Protein AF-A0A7U2F0M6-F1 (afdb_monomer_lite)

Secondary structure (DSSP, 8-state):
-EEE-S---HHHHGGG-SSPPPGGGS-S---HHHHHHHHHHHHTSTTT-S---TT---EEEE-S---HHHHHHHHHHHHHTT----STT-EEEETTSHHHHHHHTSTTTHHHHHHHHHTHHHH-S-EEEEEEEEE-SSTT--EEEEEEEE--TT--S----PPPPTTEEEEEEEEE-SS-EEEEEEEEE--

Foldseek 3Di:
DAEDDPDDFQVRVQVVDVVRDDPVPGDPPGAPLVVSLVVLCVCCDPPNHPHNQSQPDFKYKYPQDPDPQLVVLVVVLQVVVVHDAAAPPGDKDFDVDPSNVSNCPTPRNVSVVCNCVVCCLRNPNKDFGMKTWHFHPDPVRGIMIMTGIDDPPPDDRDDDDDDDDDQWDWDWDWDDPPPDIDIDIDIDGDD

Structure (mmCIF, N/CA/C/O backbone):
data_AF-A0A7U2F0M6-F1
#
_entry.id   AF-A0A7U2F0M6-F1
#
loop_
_atom_site.group_PDB
_atom_site.id
_atom_site.type_symbol
_atom_site.label_atom_id
_atom_site.label_alt_id
_atom_site.label_comp_id
_atom_site.label_asym_id
_atom_site.label_entity_id
_atom_site.label_seq_id
_atom_site.pdbx_PDB_ins_code
_atom_site.Cartn_x
_atom_site.Cartn_y
_atom_site.Cartn_z
_atom_site.occupancy
_atom_site.B_iso_or_equiv
_atom_site.auth_seq_id
_atom_site.auth_comp_id
_atom_site.auth_asym_id
_atom_site.auth_atom_id
_atom_site.pdbx_PDB_model_num
ATOM 1 N N . ILE A 1 1 ? -4.955 10.039 4.587 1.00 90.50 1 ILE A N 1
ATOM 2 C CA . ILE A 1 1 ? -4.055 9.161 3.797 1.00 90.50 1 ILE A CA 1
ATOM 3 C C . ILE A 1 1 ? -3.340 8.235 4.772 1.00 90.50 1 ILE A C 1
ATOM 5 O O . ILE A 1 1 ? -3.092 8.675 5.888 1.00 90.50 1 ILE A O 1
ATOM 9 N N . ILE A 1 2 ? -3.035 6.992 4.389 1.00 94.38 2 ILE A N 1
ATOM 10 C CA . ILE A 1 2 ? -2.113 6.126 5.147 1.00 94.38 2 ILE A CA 1
ATOM 11 C C . ILE A 1 2 ? -0.887 5.868 4.276 1.00 94.38 2 ILE A C 1
ATOM 13 O O . ILE A 1 2 ? -1.024 5.412 3.142 1.00 94.38 2 ILE A O 1
ATOM 17 N N . ILE A 1 3 ? 0.297 6.166 4.803 1.00 94.31 3 ILE A N 1
ATOM 18 C CA . ILE A 1 3 ? 1.571 5.987 4.104 1.00 94.31 3 ILE A CA 1
ATOM 19 C C . ILE A 1 3 ? 2.332 4.861 4.796 1.00 94.31 3 ILE A C 1
ATOM 21 O O . ILE A 1 3 ? 2.480 4.856 6.015 1.00 94.31 3 ILE A O 1
ATOM 25 N N . SER A 1 4 ? 2.795 3.898 4.008 1.00 90.69 4 SER A N 1
ATOM 26 C CA . SER A 1 4 ? 3.617 2.783 4.462 1.00 90.69 4 SER A CA 1
ATOM 27 C C . SER A 1 4 ? 5.055 2.948 3.985 1.00 90.69 4 SER A C 1
ATOM 29 O O . SER A 1 4 ? 5.315 3.089 2.789 1.00 90.69 4 SER A O 1
ATOM 31 N N . LEU A 1 5 ? 5.972 2.909 4.948 1.00 88.00 5 LEU A N 1
ATOM 32 C CA . LEU A 1 5 ? 7.417 3.016 4.771 1.00 88.00 5 LEU A CA 1
ATOM 33 C C . LEU A 1 5 ? 8.057 1.777 5.399 1.00 88.00 5 LEU A C 1
ATOM 35 O O . LEU A 1 5 ? 7.604 1.355 6.462 1.00 88.00 5 LEU A O 1
ATOM 39 N N . ASN A 1 6 ? 9.080 1.205 4.756 1.00 80.19 6 ASN A N 1
ATOM 40 C CA . ASN A 1 6 ? 9.925 0.131 5.305 1.00 80.19 6 ASN A CA 1
ATOM 41 C C . ASN A 1 6 ? 9.144 -0.976 6.040 1.00 80.19 6 ASN A C 1
ATOM 43 O O . ASN A 1 6 ? 9.428 -1.307 7.189 1.00 80.19 6 ASN A O 1
ATOM 47 N N . ARG A 1 7 ? 8.108 -1.524 5.394 1.00 84.75 7 ARG A N 1
ATOM 48 C CA . ARG A 1 7 ? 7.277 -2.562 6.012 1.00 84.75 7 ARG A CA 1
ATOM 49 C C . ARG A 1 7 ? 8.006 -3.891 6.044 1.00 84.75 7 ARG A C 1
ATOM 51 O O . ARG A 1 7 ? 8.136 -4.556 5.019 1.00 84.75 7 ARG A O 1
ATOM 58 N N . GLU A 1 8 ? 8.352 -4.312 7.245 1.00 86.38 8 GLU A N 1
ATOM 59 C CA . GLU A 1 8 ? 8.927 -5.619 7.500 1.00 86.38 8 GLU A CA 1
ATOM 60 C C . GLU A 1 8 ? 8.098 -6.363 8.548 1.00 86.38 8 GLU A C 1
ATOM 62 O O . GLU A 1 8 ? 7.868 -5.879 9.656 1.00 86.38 8 GLU A O 1
ATOM 67 N N . SER A 1 9 ? 7.590 -7.542 8.182 1.00 87.50 9 SER A N 1
ATOM 68 C CA . SER A 1 9 ? 6.810 -8.354 9.119 1.00 87.50 9 SER A CA 1
ATOM 69 C C . SER A 1 9 ? 7.725 -9.063 10.125 1.00 87.50 9 SER A C 1
ATOM 71 O O . SER A 1 9 ? 8.829 -9.458 9.742 1.00 87.50 9 SER A O 1
ATOM 73 N N . PRO A 1 10 ? 7.244 -9.384 11.340 1.00 89.62 10 PRO A N 1
ATOM 74 C CA . PRO A 1 10 ? 7.997 -10.193 12.304 1.00 89.62 10 PRO A CA 1
ATOM 75 C C . PRO A 1 10 ? 8.518 -11.522 11.734 1.00 89.62 10 PRO A C 1
ATOM 77 O O . PRO A 1 10 ? 9.622 -11.942 12.064 1.00 89.62 10 PRO A O 1
ATOM 80 N N . LYS A 1 11 ? 7.762 -12.154 10.822 1.00 88.00 11 LYS A N 1
ATOM 81 C CA . LYS A 1 11 ? 8.161 -13.398 10.136 1.00 88.00 11 LYS A CA 1
ATOM 82 C C . LYS A 1 11 ? 9.358 -13.232 9.195 1.00 88.00 11 LYS A C 1
ATOM 84 O O . LYS A 1 11 ? 10.002 -14.216 8.850 1.00 88.00 11 LYS A O 1
ATOM 89 N N . TRP A 1 12 ? 9.620 -12.013 8.733 1.00 87.50 12 TRP A N 1
ATOM 90 C CA . TRP A 1 12 ? 10.773 -11.695 7.891 1.00 87.50 12 TRP A CA 1
ATOM 91 C C . TRP A 1 12 ? 11.948 -11.230 8.751 1.00 87.50 12 TRP A C 1
ATOM 93 O O . TRP A 1 12 ? 13.015 -11.830 8.660 1.00 87.50 12 TRP A O 1
ATOM 103 N N . ALA A 1 13 ? 11.702 -10.304 9.683 1.00 88.38 13 ALA A N 1
ATOM 104 C CA . ALA A 1 13 ? 12.715 -9.764 10.593 1.00 88.38 13 ALA A CA 1
ATOM 105 C C . ALA A 1 13 ? 13.393 -10.826 11.480 1.00 88.38 13 ALA A C 1
ATOM 107 O O . ALA A 1 13 ? 14.493 -10.615 11.985 1.00 88.38 13 ALA A O 1
ATOM 108 N N . VAL A 1 14 ? 12.747 -11.976 11.708 1.00 88.88 14 VAL A N 1
ATOM 109 C CA . VAL A 1 14 ? 13.333 -13.078 12.486 1.00 88.88 14 VAL A CA 1
ATOM 110 C C . VAL A 1 14 ? 14.598 -13.663 11.859 1.00 88.88 14 VAL A C 1
ATOM 112 O O . VAL A 1 14 ? 15.454 -14.165 12.583 1.00 88.88 14 VAL A O 1
ATOM 115 N N . LYS A 1 15 ? 14.735 -13.577 10.531 1.00 85.56 15 LYS A N 1
ATOM 116 C CA . LYS A 1 15 ? 15.889 -14.112 9.794 1.00 85.56 15 LYS A CA 1
ATOM 117 C C . LYS A 1 15 ? 17.183 -13.364 10.117 1.00 85.56 15 LYS A C 1
ATOM 119 O O . LYS A 1 15 ? 18.252 -13.955 10.026 1.00 85.56 15 LYS A O 1
ATOM 124 N N . ASP A 1 16 ? 17.061 -12.119 10.572 1.00 86.75 16 ASP A N 1
ATOM 125 C CA . ASP A 1 16 ? 18.185 -11.253 10.930 1.00 86.75 16 ASP A CA 1
ATOM 126 C C . ASP A 1 16 ? 18.519 -11.306 12.434 1.00 86.75 16 ASP A C 1
ATOM 128 O O . ASP A 1 16 ? 19.388 -10.578 12.919 1.00 86.75 16 ASP A O 1
ATOM 132 N N . ARG A 1 17 ? 17.827 -12.150 13.215 1.00 87.12 17 ARG A N 1
ATOM 133 C CA . ARG A 1 17 ? 18.064 -12.305 14.658 1.00 87.12 17 ARG A CA 1
ATOM 134 C C . ARG A 1 17 ? 19.063 -13.422 14.947 1.00 87.12 17 ARG A C 1
ATOM 136 O O . ARG A 1 17 ? 18.987 -14.510 14.385 1.00 87.12 17 ARG A O 1
ATOM 143 N N . SER A 1 18 ? 19.955 -13.161 15.902 1.00 88.88 18 SER A N 1
ATOM 144 C CA . SER A 1 18 ? 20.863 -14.150 16.483 1.00 88.88 18 SER A CA 1
ATOM 145 C C . SER A 1 18 ? 20.727 -14.125 18.015 1.00 88.88 18 SER A C 1
ATOM 147 O O . SER A 1 18 ? 21.046 -13.095 18.617 1.00 88.88 18 SER A O 1
ATOM 149 N N . PRO A 1 19 ? 20.221 -15.199 18.659 1.00 88.38 19 PRO A N 1
ATOM 150 C CA . PRO A 1 19 ? 19.759 -16.453 18.052 1.00 88.38 19 PRO A CA 1
ATOM 151 C C . PRO A 1 19 ? 18.434 -16.292 17.267 1.00 88.38 19 PRO A C 1
ATOM 153 O O . PRO A 1 19 ? 17.693 -15.336 17.517 1.00 88.38 19 PRO A O 1
ATOM 156 N N . PRO A 1 20 ? 18.105 -17.222 16.346 1.00 84.38 20 PRO A N 1
ATOM 157 C CA . PRO A 1 20 ? 16.812 -17.236 15.661 1.00 84.38 20 PRO A CA 1
ATOM 158 C C . PRO A 1 20 ? 15.645 -17.320 16.652 1.00 84.38 20 PRO A C 1
ATOM 160 O O . PRO A 1 20 ? 15.692 -18.087 17.616 1.00 84.38 20 PRO A O 1
ATOM 163 N N . VAL A 1 21 ? 14.578 -16.557 16.406 1.00 87.94 21 VAL A N 1
ATOM 164 C CA . VAL A 1 21 ? 13.364 -16.592 17.238 1.00 87.94 21 VAL A CA 1
ATOM 165 C C . VAL A 1 21 ? 12.419 -17.670 16.690 1.00 87.94 21 VAL A C 1
ATOM 167 O O . VAL A 1 21 ? 12.096 -17.631 15.506 1.00 87.94 21 VAL A O 1
ATOM 170 N N . PRO A 1 22 ? 11.950 -18.638 17.495 1.00 88.94 22 PRO A N 1
ATOM 171 C CA . PRO A 1 22 ? 10.991 -19.623 17.003 1.00 88.94 22 PRO A CA 1
ATOM 172 C C . PRO A 1 22 ? 9.639 -18.980 16.662 1.00 88.94 22 PRO A C 1
ATOM 174 O O . PRO A 1 22 ? 9.199 -18.052 17.344 1.00 88.94 22 PRO A O 1
ATOM 177 N N . ASP A 1 23 ? 8.933 -19.529 15.670 1.00 86.44 23 ASP A N 1
ATOM 178 C CA . ASP A 1 23 ? 7.630 -19.024 15.207 1.00 86.44 23 ASP A CA 1
ATOM 179 C C . ASP A 1 23 ? 6.594 -18.870 16.334 1.00 86.44 23 ASP A C 1
ATOM 181 O O . ASP A 1 23 ? 5.784 -17.943 16.315 1.00 86.44 23 ASP A O 1
ATOM 185 N N . SER A 1 24 ? 6.643 -19.737 17.352 1.00 90.88 24 SER A N 1
ATOM 186 C CA . SER A 1 24 ? 5.758 -19.694 18.525 1.00 90.88 24 SER A CA 1
ATOM 187 C C . SER A 1 24 ? 5.918 -18.437 19.382 1.00 90.88 24 SER A C 1
ATOM 189 O O . SER A 1 24 ? 5.015 -18.106 20.148 1.00 90.88 24 SER A O 1
ATOM 191 N N . TYR A 1 25 ? 7.056 -17.751 19.275 1.00 90.56 25 TYR A N 1
ATOM 192 C CA . TYR A 1 25 ? 7.349 -16.512 19.995 1.00 90.56 25 TYR A CA 1
ATOM 193 C C . TYR A 1 25 ? 7.060 -15.260 19.164 1.00 90.56 25 TYR A C 1
ATOM 195 O O . TYR A 1 25 ? 7.168 -14.147 19.683 1.00 90.56 25 TYR A O 1
ATOM 203 N N . LEU A 1 26 ? 6.685 -15.405 17.888 1.00 91.06 26 LEU A N 1
ATOM 204 C CA . LEU A 1 26 ? 6.288 -14.257 17.085 1.00 91.06 26 LEU A CA 1
ATOM 205 C C . LEU A 1 26 ? 4.968 -13.677 17.610 1.00 91.06 26 LEU A C 1
ATOM 207 O O . LEU A 1 26 ? 4.067 -14.421 18.015 1.00 91.06 26 LEU A O 1
ATOM 211 N N . PRO A 1 27 ? 4.808 -12.343 17.587 1.00 91.75 27 PRO A N 1
ATOM 212 C CA . PRO A 1 27 ? 3.567 -11.726 18.016 1.00 91.75 27 PRO A CA 1
ATOM 213 C C . PRO A 1 27 ? 2.403 -12.218 17.149 1.00 91.75 27 PRO A C 1
ATOM 215 O O . PRO A 1 27 ? 2.511 -12.346 15.925 1.00 91.75 27 PRO A O 1
ATOM 218 N N . LYS A 1 28 ? 1.254 -12.455 17.793 1.00 91.19 28 LYS A N 1
ATOM 219 C CA . LYS A 1 28 ? 0.005 -12.789 17.090 1.00 91.19 28 LYS A CA 1
ATOM 220 C C . LYS A 1 28 ? -0.421 -11.660 16.146 1.00 91.19 28 LYS A C 1
ATOM 222 O O . LYS A 1 28 ? -0.892 -11.933 15.049 1.00 91.19 28 LYS A O 1
ATOM 227 N N . LEU A 1 29 ? -0.201 -10.407 16.557 1.00 91.06 29 LEU A N 1
ATOM 228 C CA . LEU A 1 29 ? -0.342 -9.229 15.705 1.00 91.06 29 LEU A CA 1
ATOM 229 C C . LEU A 1 29 ? 0.847 -9.162 14.738 1.00 91.06 29 LEU A C 1
ATOM 231 O O . LEU A 1 29 ? 1.911 -8.650 15.080 1.00 91.06 29 LEU A O 1
ATOM 235 N N . ASN A 1 30 ? 0.676 -9.728 13.546 1.00 90.69 30 ASN A N 1
ATOM 236 C CA . ASN A 1 30 ? 1.738 -9.811 12.539 1.00 90.69 30 ASN A CA 1
ATOM 237 C C . ASN A 1 30 ? 1.294 -9.426 11.121 1.00 90.69 30 ASN A C 1
ATOM 239 O O . ASN A 1 30 ? 2.124 -9.429 10.211 1.00 90.69 30 ASN A O 1
ATOM 243 N N . GLN A 1 31 ? 0.016 -9.086 10.930 1.00 91.25 31 GLN A N 1
ATOM 244 C CA . GLN A 1 31 ? -0.510 -8.616 9.654 1.00 91.25 31 GLN A CA 1
ATOM 245 C C . GLN A 1 31 ? -0.477 -7.092 9.587 1.00 91.25 31 GLN A C 1
ATOM 247 O O . GLN A 1 31 ? -0.838 -6.398 10.537 1.00 91.25 31 GLN A O 1
ATOM 252 N N . PHE A 1 32 ? -0.071 -6.562 8.433 1.00 93.31 32 PHE A N 1
ATOM 253 C CA . PHE A 1 32 ? -0.040 -5.118 8.213 1.00 93.31 32 PHE A CA 1
ATOM 254 C C . PHE A 1 32 ? -1.433 -4.484 8.312 1.00 93.31 32 PHE A C 1
ATOM 256 O O . PHE A 1 32 ? -1.542 -3.389 8.855 1.00 93.31 32 PHE A O 1
ATOM 263 N N . SER A 1 33 ? -2.479 -5.152 7.809 1.00 95.19 33 SER A N 1
ATOM 264 C CA . SER A 1 33 ? -3.856 -4.638 7.849 1.00 95.19 33 SER A CA 1
ATOM 265 C C . SER A 1 33 ? -4.301 -4.332 9.278 1.00 95.19 33 SER A C 1
ATOM 267 O O . SER A 1 33 ? -4.796 -3.238 9.535 1.00 95.19 33 SER A O 1
ATOM 269 N N . ASP A 1 34 ? -4.030 -5.252 10.206 1.00 94.62 34 ASP A N 1
ATOM 270 C CA . ASP A 1 34 ? -4.387 -5.117 11.618 1.00 94.62 34 ASP A CA 1
ATOM 271 C C . ASP A 1 34 ? -3.625 -3.963 12.279 1.00 94.62 34 ASP A C 1
ATOM 273 O O . ASP A 1 34 ? -4.217 -3.131 12.965 1.00 94.62 34 ASP A O 1
ATOM 277 N N . VAL A 1 35 ? -2.308 -3.877 12.049 1.00 94.19 35 VAL A N 1
ATOM 278 C CA . VAL A 1 35 ? -1.476 -2.790 12.594 1.00 94.19 35 VAL A CA 1
ATOM 279 C C . VAL A 1 35 ? -1.947 -1.441 12.053 1.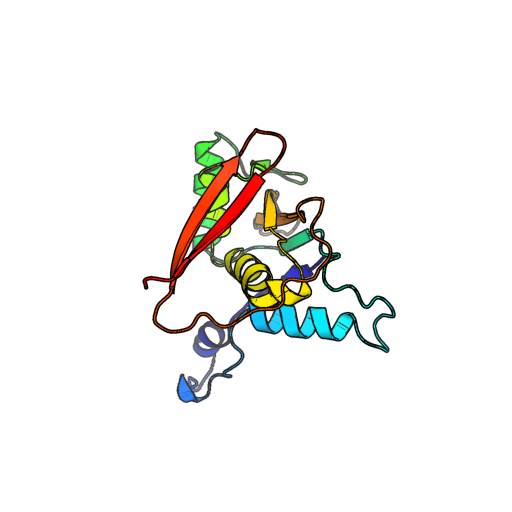00 94.19 35 VAL A C 1
ATOM 281 O O . VAL A 1 35 ? -2.181 -0.514 12.827 1.00 94.19 35 VAL A O 1
ATOM 284 N N . ALA A 1 36 ? -2.150 -1.340 10.736 1.00 95.38 36 ALA A N 1
ATOM 285 C CA . ALA A 1 36 ? -2.637 -0.128 10.091 1.00 95.38 36 ALA A CA 1
ATOM 286 C C . ALA A 1 36 ? -4.022 0.279 10.614 1.00 95.38 36 ALA A C 1
ATOM 288 O O . ALA A 1 36 ? -4.263 1.467 10.826 1.00 95.38 36 ALA A O 1
ATOM 289 N N . TRP A 1 37 ? -4.915 -0.685 10.863 1.00 96.12 37 TRP A N 1
ATOM 290 C CA . TRP A 1 37 ? -6.230 -0.431 11.447 1.00 96.12 37 TRP A CA 1
ATOM 291 C C . TRP A 1 37 ? -6.149 0.101 12.869 1.00 96.12 37 TRP A C 1
ATOM 293 O O . TRP A 1 37 ? -6.759 1.127 13.165 1.00 96.12 37 TRP A O 1
ATOM 303 N N . ILE A 1 38 ? -5.377 -0.555 13.738 1.00 95.06 38 ILE A N 1
ATOM 304 C CA . ILE A 1 38 ? -5.206 -0.118 15.126 1.00 95.06 38 ILE A CA 1
ATOM 305 C C . ILE A 1 38 ? -4.688 1.321 15.151 1.00 95.06 38 ILE A C 1
ATOM 307 O O . ILE A 1 38 ? -5.241 2.153 15.870 1.00 95.06 38 ILE A O 1
ATOM 311 N N . THR A 1 39 ? -3.684 1.638 14.328 1.00 93.75 39 THR A N 1
ATOM 312 C CA . THR A 1 39 ? -3.159 3.002 14.210 1.00 93.75 39 THR A CA 1
ATOM 313 C C . THR A 1 39 ? -4.220 3.970 13.690 1.00 93.75 39 THR A C 1
ATOM 315 O O . THR A 1 39 ? -4.458 4.999 14.318 1.00 93.75 39 THR A O 1
ATOM 318 N N . TRP A 1 40 ? -4.901 3.640 12.590 1.00 94.62 40 TRP A N 1
ATOM 319 C CA . TRP A 1 40 ? -5.934 4.493 11.998 1.00 94.62 40 TRP A CA 1
ATOM 320 C C . TRP A 1 40 ? -7.060 4.809 12.989 1.00 94.62 40 TRP A C 1
ATOM 322 O O . TRP A 1 40 ? -7.389 5.976 13.208 1.00 94.62 40 TRP A O 1
ATOM 332 N N . ALA A 1 41 ? -7.609 3.783 13.639 1.00 93.94 41 ALA A N 1
ATOM 333 C CA . ALA A 1 41 ? -8.689 3.918 14.605 1.00 93.94 41 ALA A CA 1
ATOM 334 C C . ALA A 1 41 ? -8.251 4.656 15.879 1.00 93.94 41 ALA A C 1
ATOM 336 O O . ALA A 1 41 ? -9.043 5.402 16.452 1.00 93.94 41 ALA A O 1
ATOM 337 N N . ALA A 1 42 ? -7.006 4.474 16.333 1.00 92.94 42 ALA A N 1
ATOM 338 C CA . ALA A 1 42 ? -6.466 5.201 17.482 1.00 92.94 42 ALA A CA 1
ATOM 339 C C . ALA A 1 42 ? -6.262 6.693 17.180 1.00 92.94 42 ALA A C 1
ATOM 341 O O . ALA A 1 42 ? -6.574 7.532 18.022 1.00 92.94 42 ALA A O 1
ATOM 342 N N . MET A 1 43 ? -5.803 7.034 15.972 1.00 91.94 43 MET A N 1
ATOM 343 C CA . MET A 1 43 ? -5.605 8.427 15.552 1.00 91.94 43 MET A CA 1
ATOM 344 C C . MET A 1 43 ? -6.917 9.209 15.391 1.00 91.94 43 MET A C 1
ATOM 346 O O . MET A 1 43 ? -6.898 10.432 15.440 1.00 91.94 43 MET A O 1
ATOM 350 N N . HIS A 1 44 ? -8.056 8.526 15.242 1.00 92.12 44 HIS A N 1
ATOM 351 C CA . HIS A 1 44 ? -9.396 9.134 15.192 1.00 92.12 44 HIS A CA 1
ATOM 352 C C . HIS A 1 44 ? -10.056 9.269 16.574 1.00 92.12 44 HIS A C 1
ATOM 354 O O . HIS A 1 44 ? -11.256 9.510 16.681 1.00 92.12 44 HIS A O 1
ATOM 360 N N . LYS A 1 45 ? -9.289 9.086 17.653 1.00 89.69 45 LYS A N 1
ATOM 361 C CA . LYS A 1 45 ? -9.758 9.274 19.029 1.00 89.69 45 LYS A CA 1
ATOM 362 C C . LYS A 1 45 ? -9.039 10.454 19.687 1.00 89.69 45 LYS A C 1
ATOM 364 O O . LYS A 1 45 ? -7.897 10.752 19.325 1.00 89.69 45 LYS A O 1
ATOM 369 N N . PRO A 1 46 ? -9.649 11.095 20.699 1.00 88.38 46 PRO A N 1
ATOM 370 C CA . PRO A 1 46 ? -8.952 12.068 21.528 1.00 88.38 46 PRO A CA 1
ATOM 371 C C . PRO A 1 46 ? -7.699 11.460 22.189 1.00 88.38 46 PRO A C 1
ATOM 373 O O . PRO A 1 46 ? -7.712 10.277 22.540 1.00 88.38 46 PRO A O 1
ATOM 376 N N . PRO A 1 47 ? -6.624 12.243 22.389 1.00 90.81 47 PRO A N 1
ATOM 377 C CA . PRO A 1 47 ? -6.481 13.664 22.051 1.00 90.81 47 PRO A CA 1
ATOM 378 C C . PRO A 1 47 ? -6.086 13.931 20.584 1.00 90.81 47 PRO A C 1
ATOM 380 O O . PRO A 1 47 ? -5.946 15.087 20.199 1.00 90.81 47 PRO A O 1
ATOM 383 N N . TRP A 1 48 ? -5.892 12.891 19.769 1.00 89.38 48 TRP A N 1
ATOM 384 C CA . TRP A 1 48 ? -5.291 12.990 18.434 1.00 89.38 48 TRP A CA 1
ATOM 385 C C . TRP A 1 48 ? -6.219 13.589 17.376 1.00 89.38 48 TRP A C 1
ATOM 387 O O . TRP A 1 48 ? -5.753 14.257 16.456 1.00 89.38 48 TRP A O 1
ATOM 397 N N . SER A 1 49 ? -7.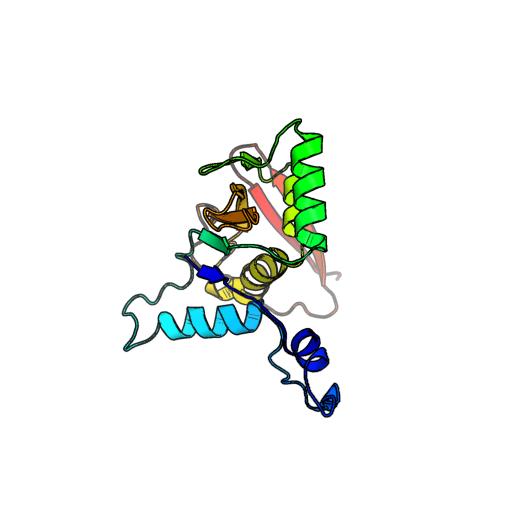527 13.364 17.505 1.00 89.88 49 SER A N 1
ATOM 398 C CA . SER A 1 49 ? -8.531 13.895 16.585 1.00 89.88 49 SER A CA 1
ATOM 399 C C . SER A 1 49 ? -9.890 14.061 17.263 1.00 89.88 49 SER A C 1
ATOM 401 O O . SER A 1 49 ? -10.230 13.327 18.192 1.00 89.88 49 SER A O 1
ATOM 403 N N . GLN A 1 50 ? -10.669 15.025 16.768 1.00 88.31 50 GLN A N 1
ATOM 404 C CA . GLN A 1 50 ? -12.097 15.198 17.070 1.00 88.31 50 GLN A CA 1
ATOM 405 C C . GLN A 1 50 ? -12.996 14.583 15.977 1.00 88.31 50 GLN A C 1
ATOM 407 O O . GLN A 1 50 ? -14.210 14.492 16.147 1.00 88.31 50 GLN A O 1
ATOM 412 N N . GLU A 1 51 ? -12.420 14.173 14.841 1.00 85.12 51 GLU A N 1
ATOM 413 C CA . GLU A 1 51 ? -13.139 13.484 13.766 1.00 85.12 51 GLU A CA 1
ATOM 414 C C . GLU A 1 51 ? -13.391 12.030 14.167 1.00 85.12 51 GLU A C 1
ATOM 416 O O . GLU A 1 51 ? -12.456 11.272 14.416 1.00 85.12 51 GLU A O 1
ATOM 421 N N . THR A 1 52 ? -14.663 11.642 14.179 1.00 83.75 52 THR A N 1
ATOM 422 C CA . THR A 1 52 ? -15.107 10.292 14.553 1.00 83.75 52 THR A CA 1
ATOM 423 C C . THR A 1 52 ? -15.354 9.399 13.340 1.00 83.75 52 THR A C 1
ATOM 425 O O . THR A 1 52 ? -15.452 8.178 13.476 1.00 83.75 52 THR A O 1
ATOM 428 N N . ARG A 1 53 ? -15.441 9.974 12.133 1.00 87.62 53 ARG A N 1
ATOM 429 C CA . ARG A 1 53 ? -15.636 9.216 10.896 1.00 87.62 53 ARG A CA 1
ATOM 430 C C . ARG A 1 53 ? -14.338 8.560 10.458 1.00 87.62 53 ARG A C 1
ATOM 432 O O . ARG A 1 53 ? -13.404 9.220 10.017 1.00 87.62 53 ARG A O 1
ATOM 439 N N . LEU A 1 54 ? -14.340 7.234 10.483 1.00 92.06 54 LEU A N 1
ATOM 440 C CA . LEU A 1 54 ? -13.211 6.413 10.044 1.00 92.06 54 LEU A CA 1
ATOM 441 C C . LEU A 1 54 ? -13.158 6.230 8.519 1.00 92.06 54 LEU A C 1
ATOM 443 O O . LEU A 1 54 ? -12.132 5.809 7.991 1.00 92.06 54 LEU A O 1
ATOM 447 N N . ASN A 1 55 ? -14.240 6.545 7.802 1.00 91.88 55 ASN A N 1
ATOM 448 C CA . ASN A 1 55 ? -14.416 6.271 6.372 1.00 91.88 55 ASN A CA 1
ATOM 449 C C . ASN A 1 55 ? -13.975 7.414 5.435 1.00 91.88 55 ASN A C 1
ATOM 451 O O . ASN A 1 55 ? -14.343 7.452 4.262 1.00 91.88 55 ASN A O 1
ATOM 455 N N . ASN A 1 56 ? -13.178 8.367 5.919 1.00 90.31 56 ASN A N 1
ATOM 456 C CA . ASN A 1 56 ? -12.691 9.505 5.129 1.00 90.31 56 ASN A CA 1
ATOM 457 C C . ASN A 1 56 ? -11.351 9.222 4.408 1.00 90.31 56 ASN A C 1
ATOM 459 O O . ASN A 1 56 ? -10.677 10.146 3.947 1.00 90.31 56 ASN A O 1
ATOM 463 N N . ILE A 1 57 ? -10.968 7.951 4.266 1.00 94.31 57 ILE A N 1
ATOM 464 C CA . ILE A 1 57 ? -9.727 7.532 3.607 1.00 94.31 57 ILE A CA 1
ATOM 465 C C . ILE A 1 57 ? -9.800 7.814 2.103 1.00 94.31 57 ILE A C 1
ATOM 467 O O . ILE A 1 57 ? -10.661 7.297 1.398 1.00 94.31 57 ILE A O 1
ATOM 471 N N . LYS A 1 58 ? -8.867 8.625 1.597 1.00 95.56 58 LYS A N 1
ATOM 472 C CA . LYS A 1 58 ? -8.762 8.945 0.160 1.00 95.56 58 LYS A CA 1
ATOM 473 C C . LYS A 1 58 ? -7.622 8.232 -0.547 1.00 95.56 58 LYS A C 1
ATOM 475 O O . LYS A 1 58 ? -7.731 7.940 -1.731 1.00 95.56 58 LYS A O 1
ATOM 480 N N . TYR A 1 59 ? -6.552 7.951 0.188 1.00 97.69 59 TYR A N 1
ATOM 481 C CA . TYR A 1 59 ? -5.318 7.436 -0.378 1.00 97.69 59 TYR A CA 1
ATOM 482 C C . TYR A 1 59 ? -4.640 6.459 0.571 1.00 97.69 59 TYR A C 1
ATOM 484 O O . TYR A 1 59 ? -4.593 6.696 1.788 1.00 97.69 59 TYR A O 1
ATOM 492 N N . PHE A 1 60 ? -4.047 5.430 -0.019 1.00 98.06 60 PHE A N 1
ATOM 493 C CA . PHE A 1 60 ? -2.969 4.657 0.579 1.00 98.06 60 PHE A CA 1
ATOM 494 C C . PHE A 1 60 ? -1.705 4.832 -0.243 1.00 98.06 60 PHE A C 1
ATOM 496 O O . PHE A 1 60 ? -1.787 5.065 -1.445 1.00 98.06 60 PHE A O 1
ATOM 503 N N . MET A 1 61 ? -0.542 4.692 0.382 1.00 97.06 61 MET A N 1
ATOM 504 C CA . MET A 1 61 ? 0.727 4.824 -0.318 1.00 97.06 61 MET A CA 1
ATOM 505 C C . MET A 1 61 ? 1.748 3.809 0.192 1.00 97.06 61 MET A C 1
ATOM 507 O O . MET A 1 61 ? 1.893 3.606 1.400 1.00 97.06 61 MET A O 1
ATOM 511 N N . SER A 1 62 ? 2.468 3.183 -0.731 1.00 95.88 62 SER A N 1
ATOM 512 C CA . SER A 1 62 ? 3.677 2.405 -0.466 1.00 95.88 62 SER A CA 1
ATOM 513 C C . SER A 1 62 ? 4.846 3.083 -1.148 1.00 95.88 62 SER A C 1
ATOM 515 O O . SER A 1 62 ? 4.821 3.292 -2.357 1.00 95.88 62 SER A O 1
ATOM 517 N N . VAL A 1 63 ? 5.850 3.446 -0.361 1.00 93.94 63 VAL A N 1
ATOM 518 C CA . VAL A 1 63 ? 6.982 4.255 -0.818 1.00 93.94 63 VAL A CA 1
ATOM 519 C C . VAL A 1 63 ? 8.241 3.401 -0.849 1.00 93.94 63 VAL A C 1
ATOM 521 O O . VAL A 1 63 ? 8.437 2.575 0.044 1.00 93.94 63 VAL A O 1
ATOM 524 N N . SER A 1 64 ? 9.083 3.622 -1.861 1.00 92.44 64 SER A N 1
ATOM 525 C CA . SER A 1 64 ? 10.399 2.991 -2.016 1.00 92.44 64 SER A CA 1
ATOM 526 C C . SER A 1 64 ? 10.349 1.469 -1.871 1.00 92.44 64 SER A C 1
ATOM 528 O O . SER A 1 64 ? 10.975 0.878 -0.990 1.00 92.44 64 SER A O 1
ATOM 530 N N . ILE A 1 65 ? 9.554 0.817 -2.717 1.00 93.75 65 ILE A N 1
ATOM 531 C CA . ILE A 1 65 ? 9.273 -0.614 -2.605 1.00 93.75 65 ILE A CA 1
ATOM 532 C C . ILE A 1 65 ? 10.524 -1.430 -2.941 1.00 93.75 65 ILE A C 1
ATOM 534 O O . ILE A 1 65 ? 10.948 -1.486 -4.091 1.00 93.75 65 ILE A O 1
ATOM 538 N N . THR A 1 66 ? 11.066 -2.139 -1.951 1.00 92.88 66 THR A N 1
ATOM 539 C CA . THR A 1 66 ? 12.219 -3.054 -2.090 1.00 92.88 66 THR A CA 1
ATOM 540 C C . THR A 1 66 ? 11.822 -4.514 -2.335 1.00 92.88 66 THR A C 1
ATOM 542 O O . THR A 1 66 ? 12.658 -5.345 -2.678 1.00 92.88 66 THR A O 1
ATOM 545 N N . ASN A 1 67 ? 10.545 -4.857 -2.150 1.00 92.44 67 ASN A N 1
ATOM 546 C CA . ASN A 1 67 ? 10.054 -6.224 -2.301 1.00 92.44 67 ASN A CA 1
ATOM 547 C C . ASN A 1 67 ? 10.120 -6.664 -3.773 1.00 92.44 67 ASN A C 1
ATOM 549 O O . ASN A 1 67 ? 9.363 -6.168 -4.611 1.00 92.44 67 ASN A O 1
ATOM 553 N N . VAL A 1 68 ? 10.996 -7.630 -4.057 1.00 94.12 68 VAL A N 1
ATOM 554 C CA . VAL A 1 68 ? 11.293 -8.116 -5.414 1.00 94.12 68 VAL A CA 1
ATOM 555 C C . VAL A 1 68 ? 10.042 -8.612 -6.139 1.00 94.12 68 VAL A C 1
ATOM 557 O O . VAL A 1 68 ? 9.846 -8.291 -7.307 1.00 94.12 68 VAL A O 1
ATOM 560 N N . GLU A 1 69 ? 9.164 -9.346 -5.455 1.00 95.94 69 GLU A N 1
ATOM 561 C CA . GLU A 1 69 ? 7.923 -9.860 -6.047 1.00 95.94 69 GLU A CA 1
ATOM 562 C C . GLU A 1 69 ? 7.007 -8.722 -6.521 1.00 95.94 69 GLU A C 1
ATOM 564 O O . GLU A 1 69 ? 6.531 -8.730 -7.655 1.00 95.94 69 GLU A O 1
ATOM 569 N N . THR A 1 70 ? 6.827 -7.689 -5.694 1.00 96.69 70 THR A N 1
ATOM 570 C CA . THR A 1 70 ? 6.053 -6.503 -6.076 1.00 96.69 70 THR A CA 1
ATOM 571 C C . THR A 1 70 ? 6.711 -5.788 -7.256 1.00 96.69 70 THR A C 1
ATOM 573 O O . THR A 1 70 ? 6.021 -5.453 -8.213 1.00 96.69 70 THR A O 1
ATOM 576 N N . GLN A 1 71 ? 8.035 -5.591 -7.238 1.00 97.12 71 GLN A N 1
ATOM 577 C CA . GLN A 1 71 ? 8.747 -4.945 -8.348 1.00 97.12 71 GLN A CA 1
ATOM 578 C C . GLN A 1 71 ? 8.593 -5.718 -9.667 1.00 97.12 71 GLN A C 1
ATOM 580 O O . GLN A 1 71 ? 8.399 -5.108 -10.715 1.00 97.12 71 GLN A O 1
ATOM 585 N N . GLN A 1 72 ? 8.621 -7.053 -9.632 1.00 98.06 72 GLN A N 1
ATOM 586 C CA . GLN A 1 72 ? 8.399 -7.887 -10.817 1.00 98.06 72 GLN A CA 1
ATOM 587 C C . GLN A 1 72 ? 6.968 -7.769 -11.353 1.00 98.06 72 GLN A C 1
ATOM 589 O O . GLN A 1 72 ? 6.778 -7.722 -12.567 1.00 98.06 72 GLN A O 1
ATOM 594 N N . ILE A 1 73 ? 5.966 -7.701 -10.469 1.00 98.50 73 ILE A N 1
ATOM 595 C CA . ILE A 1 73 ? 4.571 -7.458 -10.863 1.00 98.50 73 ILE A CA 1
ATOM 596 C C . ILE A 1 73 ? 4.441 -6.083 -11.530 1.00 98.50 73 ILE A C 1
ATOM 598 O O . ILE A 1 73 ? 3.856 -5.989 -12.607 1.00 98.50 73 ILE A O 1
ATOM 602 N N . LEU A 1 74 ? 5.031 -5.039 -10.938 1.00 98.31 74 LEU A N 1
ATOM 603 C CA . LEU A 1 74 ? 5.022 -3.686 -11.503 1.00 98.31 74 LEU A CA 1
ATOM 604 C C . LEU A 1 74 ? 5.708 -3.633 -12.868 1.00 98.31 74 LEU A C 1
ATOM 606 O O . LEU A 1 74 ? 5.156 -3.066 -13.805 1.00 98.31 74 LEU A O 1
ATOM 610 N N . LYS A 1 75 ? 6.877 -4.267 -13.001 1.00 98.12 75 LYS A N 1
ATOM 611 C CA . LYS A 1 75 ? 7.604 -4.342 -14.270 1.00 98.12 75 LYS A CA 1
ATOM 612 C C . LYS A 1 75 ? 6.743 -4.968 -15.368 1.00 98.12 75 LYS A C 1
ATOM 614 O O . LYS A 1 75 ? 6.585 -4.364 -16.420 1.00 98.12 75 LYS A O 1
ATOM 619 N N . ARG A 1 76 ? 6.124 -6.124 -15.100 1.00 98.31 76 ARG A N 1
ATOM 620 C CA . ARG A 1 76 ? 5.237 -6.795 -16.068 1.00 98.31 76 ARG A CA 1
ATOM 621 C C . ARG A 1 76 ? 4.020 -5.944 -16.431 1.00 98.31 76 ARG A C 1
ATOM 623 O O . ARG A 1 76 ? 3.641 -5.903 -17.594 1.00 98.31 76 ARG A O 1
ATOM 630 N N . ALA A 1 77 ? 3.420 -5.266 -15.454 1.00 98.38 77 ALA A N 1
ATOM 631 C CA . ALA A 1 77 ? 2.279 -4.381 -15.680 1.00 98.38 77 ALA A CA 1
ATOM 632 C C . ALA A 1 77 ? 2.634 -3.186 -16.583 1.00 98.38 77 ALA A C 1
ATOM 634 O O . ALA A 1 77 ? 1.868 -2.841 -17.481 1.00 98.38 77 ALA A O 1
ATOM 635 N N . LEU A 1 78 ? 3.806 -2.578 -16.372 1.00 98.44 78 LEU A N 1
ATOM 636 C CA . LEU A 1 78 ? 4.320 -1.496 -17.214 1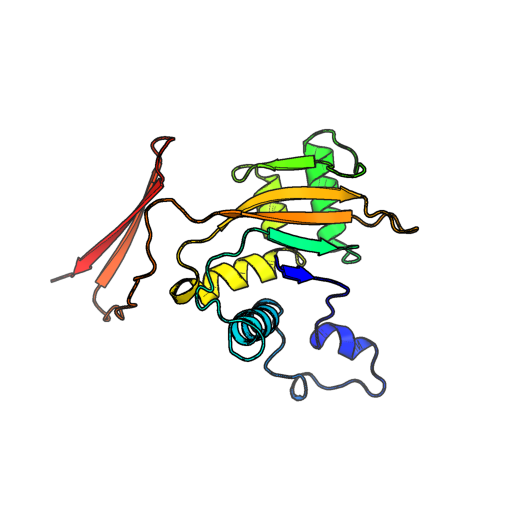.00 98.44 78 LEU A CA 1
ATOM 637 C C . LEU A 1 78 ? 4.638 -1.998 -18.631 1.00 98.44 78 LEU A C 1
ATOM 639 O O . LEU A 1 78 ? 4.184 -1.404 -19.604 1.00 98.44 78 LEU A O 1
ATOM 643 N N . GLU A 1 79 ? 5.338 -3.130 -18.756 1.00 98.25 79 GLU A N 1
ATOM 644 C CA . GLU A 1 79 ? 5.690 -3.737 -20.049 1.00 98.25 79 GLU A CA 1
ATOM 645 C C . GLU A 1 79 ? 4.454 -4.099 -20.884 1.00 98.25 79 GLU A C 1
ATOM 647 O O . GLU A 1 79 ? 4.439 -3.840 -22.087 1.00 98.25 79 GLU A O 1
ATOM 652 N N . ALA A 1 80 ? 3.397 -4.623 -20.251 1.00 98.12 80 ALA A N 1
ATOM 653 C CA . ALA A 1 80 ? 2.127 -4.940 -20.912 1.00 98.12 80 ALA A CA 1
ATOM 654 C C . ALA A 1 80 ? 1.442 -3.710 -21.537 1.00 98.12 80 ALA A C 1
ATOM 656 O O . ALA A 1 80 ? 0.684 -3.850 -22.492 1.00 98.12 80 ALA A O 1
ATOM 657 N N . ASN A 1 81 ? 1.737 -2.511 -21.027 1.00 97.62 81 ASN A N 1
ATOM 658 C CA . ASN A 1 81 ? 1.215 -1.238 -21.526 1.00 97.62 81 ASN A CA 1
ATOM 659 C C . ASN A 1 81 ? 2.246 -0.454 -22.358 1.00 97.62 81 ASN A C 1
ATOM 661 O O . ASN A 1 81 ? 1.993 0.693 -22.721 1.00 97.62 81 ASN A O 1
ATOM 665 N N . HIS A 1 82 ? 3.405 -1.053 -22.661 1.00 97.88 82 HIS A N 1
ATOM 666 C CA . HIS A 1 82 ? 4.539 -0.387 -23.313 1.00 97.88 82 HIS A CA 1
ATOM 667 C C . HIS A 1 82 ? 5.022 0.868 -22.565 1.00 97.88 82 HIS A C 1
ATOM 669 O O . HIS A 1 82 ? 5.448 1.851 -23.171 1.00 97.88 82 HIS A O 1
ATOM 675 N N . TRP A 1 83 ? 4.947 0.837 -21.236 1.00 98.19 83 TRP A N 1
ATOM 676 C CA . TRP A 1 83 ? 5.394 1.912 -20.362 1.00 98.19 83 TRP A CA 1
ATOM 677 C C . TRP A 1 83 ? 6.744 1.601 -19.729 1.00 98.19 83 TRP A C 1
ATOM 679 O O . TRP A 1 83 ? 7.119 0.448 -19.505 1.00 98.19 83 TRP A O 1
ATOM 689 N N . HIS A 1 84 ? 7.452 2.668 -19.384 1.00 96.56 84 HIS A N 1
ATOM 690 C CA . HIS A 1 84 ? 8.621 2.619 -18.522 1.00 96.56 84 HIS A CA 1
ATOM 691 C C . HIS A 1 84 ? 8.257 3.210 -17.162 1.00 96.56 84 HIS A C 1
ATOM 693 O O . HIS A 1 84 ? 7.310 3.986 -17.050 1.00 96.56 84 HIS A O 1
ATOM 699 N N . LEU A 1 85 ? 8.992 2.840 -16.114 1.00 96.94 85 LEU A N 1
ATOM 700 C CA . LEU A 1 85 ? 8.847 3.533 -14.839 1.00 96.94 85 LEU A CA 1
ATOM 701 C C . LEU A 1 85 ? 9.259 4.998 -15.048 1.00 96.94 85 LEU A C 1
ATOM 703 O O . LEU A 1 85 ? 10.316 5.258 -15.615 1.00 96.94 85 LEU A O 1
ATOM 707 N N . SER A 1 86 ? 8.398 5.926 -14.644 1.00 96.38 86 SER A N 1
ATOM 708 C CA . SER A 1 86 ? 8.573 7.361 -14.859 1.00 96.38 86 SER A CA 1
ATOM 709 C C . SER A 1 86 ? 8.389 8.132 -13.556 1.00 96.38 86 SER A C 1
ATOM 711 O O . SER A 1 86 ? 7.731 7.657 -12.623 1.00 96.38 86 SER A O 1
ATOM 713 N N . GLU A 1 87 ? 8.999 9.314 -13.486 1.00 96.69 87 GLU A N 1
ATOM 714 C CA . GLU A 1 87 ? 8.841 10.260 -12.379 1.00 96.69 87 GLU A CA 1
ATOM 715 C C . GLU A 1 87 ? 7.372 10.641 -12.158 1.00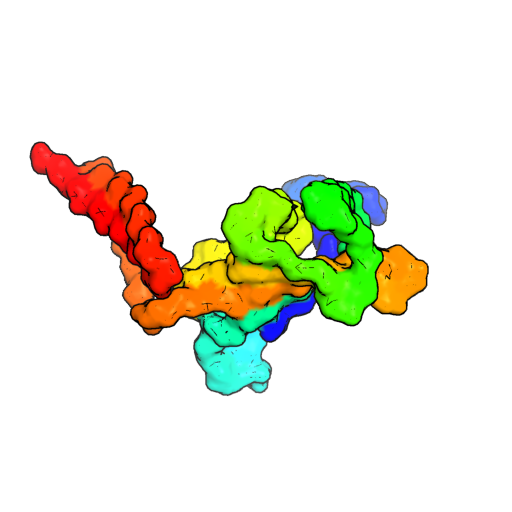 96.69 87 GLU A C 1
ATOM 717 O O . GLU A 1 87 ? 6.505 10.407 -13.003 1.00 96.69 87 GLU A O 1
ATOM 722 N N . TRP A 1 88 ? 7.080 11.237 -11.002 1.00 95.62 88 TRP A N 1
ATOM 723 C CA . TRP A 1 88 ? 5.737 11.699 -10.660 1.00 95.62 88 TRP A CA 1
ATOM 724 C C . TRP A 1 88 ? 5.096 12.539 -11.792 1.00 95.62 88 TRP A C 1
ATOM 726 O O . TRP A 1 88 ? 5.745 13.445 -12.317 1.00 95.62 88 TRP A O 1
ATOM 736 N N . PRO A 1 89 ? 3.816 12.301 -12.156 1.00 95.56 89 PRO A N 1
ATOM 737 C CA . PRO A 1 89 ? 2.837 11.420 -11.501 1.00 95.56 89 PRO A CA 1
ATOM 738 C C . PRO A 1 89 ? 2.899 9.947 -11.933 1.00 95.56 89 PRO A C 1
ATOM 740 O O . PRO A 1 89 ? 2.087 9.141 -11.483 1.00 95.56 89 PRO A O 1
ATOM 743 N N . GLY A 1 90 ? 3.844 9.582 -12.795 1.00 97.50 90 GLY A N 1
ATOM 744 C CA . GLY A 1 90 ? 3.992 8.234 -13.320 1.00 97.50 90 GLY A CA 1
ATOM 745 C C . GLY A 1 90 ? 2.782 7.766 -14.127 1.00 97.50 90 GLY A C 1
ATOM 746 O O . GLY A 1 90 ? 2.150 8.532 -14.858 1.00 97.50 90 GLY A O 1
ATOM 747 N N . HIS A 1 91 ? 2.443 6.487 -13.980 1.00 98.38 91 HIS A N 1
ATOM 748 C CA . HIS A 1 91 ? 1.377 5.827 -14.728 1.00 98.38 91 HIS A CA 1
ATOM 749 C C . HIS A 1 91 ? 0.231 5.397 -13.821 1.00 98.38 91 HIS A C 1
ATOM 751 O O . HIS A 1 91 ? 0.449 4.883 -12.727 1.00 98.38 91 HIS A O 1
ATOM 757 N N . THR A 1 92 ? -1.004 5.578 -14.289 1.00 98.50 92 THR A N 1
ATOM 758 C CA . THR A 1 92 ? -2.211 5.184 -13.552 1.00 98.50 92 THR A CA 1
ATOM 759 C C . THR A 1 92 ? -2.864 3.987 -14.226 1.00 98.50 92 THR A C 1
ATOM 761 O O . THR A 1 92 ? -3.176 4.029 -15.412 1.00 98.50 92 THR A O 1
ATOM 764 N N . PHE A 1 93 ? -3.074 2.929 -13.452 1.00 98.19 93 PHE A N 1
ATOM 765 C CA . PHE A 1 93 ? -3.789 1.727 -13.845 1.00 98.19 93 PHE A CA 1
ATOM 766 C C . PHE A 1 93 ? -5.240 1.813 -13.360 1.00 98.19 93 PHE A C 1
ATOM 768 O O . PHE A 1 93 ? -5.510 2.040 -12.173 1.00 98.19 93 PHE A O 1
ATOM 775 N N . GLU A 1 94 ? -6.179 1.629 -14.287 1.00 96.19 94 GLU A N 1
ATOM 776 C CA . GLU A 1 94 ? -7.615 1.714 -14.016 1.00 96.19 94 GLU A CA 1
ATOM 777 C C . GLU A 1 94 ? -8.158 0.432 -13.381 1.00 96.19 94 GLU A C 1
ATOM 779 O O . GLU A 1 94 ? -7.698 -0.673 -13.674 1.00 96.19 94 GLU A O 1
ATOM 784 N N . ARG A 1 95 ? -9.193 0.552 -12.543 1.00 92.00 95 ARG A N 1
ATOM 785 C CA . ARG A 1 95 ? -9.744 -0.540 -11.718 1.00 92.00 95 ARG A CA 1
ATOM 786 C C . ARG A 1 95 ? -9.882 -1.890 -12.420 1.00 92.00 95 ARG A C 1
ATOM 788 O O . ARG A 1 95 ? -9.583 -2.938 -11.846 1.00 92.00 95 ARG A O 1
ATOM 795 N N . MET A 1 96 ? -10.439 -1.864 -13.627 1.00 94.12 96 MET A N 1
ATOM 796 C CA . MET A 1 96 ? -10.880 -3.067 -14.330 1.00 94.12 96 MET A CA 1
ATOM 797 C C . MET A 1 96 ? -9.762 -3.752 -15.114 1.00 94.12 96 MET A C 1
ATOM 799 O O . MET A 1 96 ? -9.967 -4.870 -15.593 1.00 94.12 96 MET A O 1
ATOM 803 N N . TRP A 1 97 ? -8.590 -3.124 -15.203 1.00 97.12 97 TRP A N 1
ATOM 804 C CA . TRP A 1 97 ? -7.455 -3.655 -15.941 1.00 97.12 97 TRP A CA 1
ATOM 805 C C . TRP A 1 97 ? -6.875 -4.908 -15.262 1.00 97.12 97 TRP A C 1
ATOM 807 O O . TRP A 1 97 ? -6.839 -4.986 -14.025 1.00 97.12 97 TRP A O 1
ATOM 817 N N . PRO A 1 98 ? -6.428 -5.913 -16.038 1.00 97.75 98 PRO A N 1
ATOM 818 C CA . PRO A 1 98 ? -5.745 -7.091 -15.501 1.00 97.75 98 PRO A CA 1
ATOM 819 C C . PRO A 1 98 ? -4.539 -6.737 -14.622 1.00 97.75 98 PRO A C 1
ATOM 821 O O . PRO A 1 98 ? -4.342 -7.337 -13.564 1.00 97.75 98 PRO A O 1
ATOM 824 N N . GLU A 1 99 ? -3.780 -5.718 -15.013 1.00 97.88 99 GLU A N 1
ATOM 825 C CA . GLU A 1 99 ? -2.596 -5.220 -14.319 1.00 97.88 99 GLU A CA 1
ATOM 826 C C . GLU A 1 99 ? -2.955 -4.682 -12.938 1.00 97.88 99 GLU A C 1
ATOM 828 O O . GLU A 1 99 ? -2.308 -5.033 -11.955 1.00 97.88 99 GLU A O 1
ATOM 833 N N . THR A 1 100 ? -4.040 -3.912 -12.824 1.00 97.19 100 THR A N 1
ATOM 834 C CA . THR A 1 100 ? -4.525 -3.401 -11.534 1.00 97.19 100 THR A CA 1
ATOM 835 C C . THR A 1 100 ? -4.848 -4.538 -10.576 1.00 97.19 100 THR A C 1
ATOM 837 O O . THR A 1 100 ? -4.496 -4.471 -9.401 1.00 97.19 100 THR A O 1
ATOM 840 N N . LYS A 1 101 ? -5.468 -5.619 -11.067 1.00 96.69 101 LYS A N 1
ATOM 841 C CA . LYS A 1 101 ? -5.771 -6.809 -10.254 1.00 96.69 101 LYS A CA 1
ATOM 842 C C . LYS A 1 101 ? -4.496 -7.533 -9.820 1.00 96.69 101 LYS A C 1
ATOM 844 O O . LYS A 1 101 ? -4.405 -7.952 -8.667 1.00 96.69 101 LYS A O 1
ATOM 849 N N . ALA A 1 102 ? -3.509 -7.645 -10.710 1.00 97.75 102 ALA A N 1
ATOM 850 C CA . ALA A 1 102 ? -2.209 -8.224 -10.384 1.00 97.75 102 ALA A CA 1
ATOM 851 C C . ALA A 1 102 ? -1.473 -7.390 -9.321 1.00 97.75 102 ALA A C 1
ATOM 853 O O . ALA A 1 102 ? -0.991 -7.935 -8.328 1.00 97.75 102 ALA A O 1
ATOM 854 N N . ILE A 1 103 ? -1.450 -6.062 -9.476 1.00 98.19 103 ILE A N 1
ATOM 855 C CA . ILE A 1 103 ? -0.830 -5.147 -8.514 1.00 98.19 103 ILE A CA 1
ATOM 856 C C . ILE A 1 103 ? -1.575 -5.181 -7.175 1.00 98.19 103 ILE A C 1
ATOM 858 O O . ILE A 1 103 ? -0.923 -5.210 -6.134 1.00 98.19 103 ILE A O 1
ATOM 862 N N . LEU A 1 104 ? -2.911 -5.257 -7.174 1.00 97.12 104 LEU A N 1
ATOM 863 C CA . LEU A 1 104 ? -3.733 -5.385 -5.963 1.00 97.12 104 LEU A CA 1
ATOM 864 C C . LEU A 1 104 ? -3.361 -6.625 -5.133 1.00 97.12 104 LEU A C 1
ATOM 866 O O . LEU A 1 104 ? -3.349 -6.558 -3.904 1.00 97.12 104 LEU A O 1
ATOM 870 N N . GLY A 1 105 ? -3.032 -7.731 -5.805 1.00 95.75 105 GLY A N 1
ATOM 871 C CA . GLY A 1 105 ? -2.575 -8.975 -5.181 1.00 95.75 105 GLY A CA 1
ATOM 872 C C . GLY A 1 105 ? -1.113 -8.965 -4.726 1.00 95.75 105 GLY A C 1
ATOM 873 O O . GLY A 1 105 ? -0.679 -9.909 -4.074 1.00 95.75 105 GLY A O 1
ATOM 874 N N . SER A 1 106 ? -0.342 -7.921 -5.043 1.00 96.81 106 SER A N 1
ATOM 875 C CA . SER A 1 106 ? 1.070 -7.856 -4.664 1.00 96.81 106 SER A CA 1
ATOM 876 C C . SER A 1 106 ? 1.255 -7.750 -3.142 1.00 96.81 106 SER A C 1
ATOM 878 O O . SER A 1 106 ? 0.417 -7.142 -2.459 1.00 96.81 106 SER A O 1
ATOM 880 N N . PRO A 1 107 ? 2.387 -8.235 -2.590 1.00 94.25 107 PRO A N 1
ATOM 881 C CA . PRO A 1 107 ? 2.680 -8.135 -1.161 1.00 94.25 107 PRO A CA 1
ATOM 882 C C . PRO A 1 107 ? 2.550 -6.723 -0.580 1.00 94.25 107 PRO A C 1
ATOM 884 O O . PRO A 1 107 ? 2.183 -6.573 0.586 1.00 94.25 107 PRO A O 1
ATOM 887 N N . ASN A 1 108 ? 2.814 -5.682 -1.380 1.00 94.69 108 ASN A N 1
ATOM 888 C CA . ASN A 1 108 ? 2.727 -4.301 -0.914 1.00 94.69 108 ASN A CA 1
ATOM 889 C C . ASN A 1 108 ? 1.316 -3.699 -0.950 1.00 94.69 108 ASN A C 1
ATOM 891 O O . ASN A 1 108 ? 1.048 -2.747 -0.213 1.00 94.69 108 ASN A O 1
ATOM 895 N N . VAL A 1 109 ? 0.402 -4.232 -1.752 1.00 96.50 109 VAL A N 1
ATOM 896 C CA . VAL A 1 109 ? -0.947 -3.664 -1.875 1.00 96.50 109 VAL A CA 1
ATOM 897 C C . VAL A 1 109 ? -1.982 -4.499 -1.127 1.00 96.50 109 VAL A C 1
ATOM 899 O O . VAL A 1 109 ? -2.877 -3.930 -0.501 1.00 96.50 109 VAL A O 1
ATOM 902 N N . GLN A 1 110 ? -1.822 -5.826 -1.080 1.00 95.38 110 GLN A N 1
ATOM 903 C CA . GLN A 1 110 ? -2.816 -6.732 -0.496 1.00 95.38 110 GLN A CA 1
ATOM 904 C C . GLN A 1 110 ? -3.199 -6.373 0.948 1.00 95.38 110 GLN A C 1
ATOM 906 O O . GLN A 1 110 ? -4.363 -6.465 1.323 1.00 95.38 110 GLN A O 1
ATOM 911 N N . GLY A 1 111 ? -2.249 -5.894 1.759 1.00 95.00 111 GLY A N 1
ATOM 912 C CA . GLY A 1 111 ? -2.515 -5.509 3.146 1.00 95.00 111 GLY A CA 1
ATOM 913 C C . GLY A 1 111 ? -3.493 -4.333 3.268 1.00 95.00 111 GLY A C 1
ATOM 914 O O . GLY A 1 111 ? -4.299 -4.297 4.193 1.00 95.00 111 GLY A O 1
ATOM 915 N N . PHE A 1 112 ? -3.484 -3.405 2.309 1.00 97.31 112 PHE A N 1
ATOM 916 C CA . PHE A 1 112 ? -4.468 -2.322 2.247 1.00 97.31 112 PHE A CA 1
ATOM 917 C C . PHE A 1 112 ? -5.838 -2.816 1.778 1.00 97.31 112 PHE A C 1
ATOM 919 O O . PHE A 1 112 ? -6.864 -2.350 2.270 1.00 97.31 112 PHE A O 1
ATOM 926 N N . ALA A 1 113 ? -5.875 -3.788 0.864 1.00 95.81 113 ALA A N 1
ATOM 927 C CA . ALA A 1 113 ? -7.126 -4.430 0.472 1.00 95.81 113 ALA A CA 1
ATOM 928 C C . ALA A 1 113 ? -7.761 -5.170 1.664 1.00 95.81 113 ALA A C 1
ATOM 930 O O . ALA A 1 113 ? -8.943 -4.974 1.944 1.00 95.81 113 ALA A O 1
ATOM 931 N N . TYR A 1 114 ? -6.970 -5.945 2.418 1.00 97.06 114 TYR A N 1
ATOM 932 C CA . TYR A 1 114 ? -7.426 -6.601 3.647 1.00 97.06 114 TYR A CA 1
ATOM 933 C C . TYR A 1 114 ? -7.926 -5.601 4.688 1.00 97.06 114 TYR A C 1
ATOM 935 O O . TYR A 1 114 ? -8.996 -5.825 5.242 1.00 97.06 114 TYR A O 1
ATOM 943 N N . PHE A 1 115 ? -7.233 -4.474 4.881 1.00 97.38 115 PHE A N 1
ATOM 944 C CA . PHE A 1 115 ? -7.692 -3.390 5.755 1.00 97.38 115 PHE A CA 1
ATOM 945 C C . PHE A 1 115 ? -9.120 -2.934 5.398 1.00 97.38 115 PHE A C 1
ATOM 947 O O . PHE A 1 115 ? -9.981 -2.859 6.271 1.00 97.38 115 PHE A O 1
ATOM 954 N N . LEU A 1 116 ? -9.414 -2.683 4.115 1.00 97.06 116 LEU A N 1
ATOM 955 C CA . LEU A 1 116 ? -10.755 -2.251 3.695 1.00 97.06 116 LEU A CA 1
ATOM 956 C C . LEU A 1 116 ? -11.802 -3.363 3.874 1.00 97.06 116 LEU A C 1
ATOM 958 O O . LEU A 1 116 ? -12.934 -3.097 4.273 1.00 97.06 116 LEU A O 1
ATOM 962 N N . ILE A 1 117 ? -11.431 -4.612 3.577 1.00 95.31 117 ILE A N 1
ATOM 963 C CA . ILE A 1 117 ? -12.333 -5.771 3.646 1.00 95.31 117 ILE A CA 1
ATOM 964 C C . ILE A 1 117 ? -12.695 -6.110 5.096 1.00 95.31 117 ILE A C 1
ATOM 966 O O . ILE A 1 117 ? -13.869 -6.328 5.400 1.00 95.31 117 ILE A O 1
ATOM 970 N N . GLN A 1 118 ? -11.702 -6.167 5.983 1.00 96.44 118 GLN A N 1
ATOM 971 C CA . GLN A 1 118 ? -11.858 -6.581 7.379 1.00 96.44 118 GLN A CA 1
ATOM 972 C C . GLN A 1 118 ? -12.636 -5.548 8.203 1.00 96.44 118 GLN A C 1
ATOM 974 O O . GLN A 1 118 ? -13.398 -5.932 9.087 1.00 96.44 118 GLN A O 1
ATOM 979 N N . HIS A 1 119 ? -12.520 -4.263 7.857 1.00 95.94 119 HIS A N 1
ATOM 980 C CA . HIS A 1 119 ? -13.151 -3.148 8.575 1.00 95.94 119 HIS A CA 1
ATOM 981 C C . HIS A 1 119 ? -14.299 -2.507 7.795 1.00 95.94 119 HIS A C 1
ATOM 983 O O . HIS A 1 119 ? -14.599 -1.318 7.915 1.00 95.94 119 HIS A O 1
ATOM 989 N N . LYS A 1 120 ? -14.975 -3.307 6.964 1.00 93.81 120 LYS A N 1
ATOM 990 C CA . LYS A 1 120 ? -16.114 -2.858 6.157 1.00 93.81 120 LYS A CA 1
ATOM 991 C C . LYS A 1 120 ? -17.271 -2.311 7.006 1.00 93.81 120 LYS A C 1
ATOM 993 O O . LYS A 1 120 ? -18.032 -1.475 6.521 1.00 93.81 120 LYS A O 1
ATOM 998 N N . ALA A 1 121 ? -17.439 -2.781 8.244 1.00 92.44 121 ALA A N 1
ATOM 999 C CA . ALA A 1 121 ? -18.509 -2.312 9.127 1.00 92.44 121 ALA A CA 1
ATOM 1000 C C . ALA A 1 121 ? -18.320 -0.834 9.510 1.00 92.44 121 ALA A C 1
ATOM 1002 O O . ALA A 1 121 ? -19.290 -0.081 9.572 1.00 92.44 121 ALA A O 1
ATOM 1003 N N . GLU A 1 122 ? -17.072 -0.420 9.704 1.00 93.75 122 GLU A N 1
ATOM 1004 C CA . GLU A 1 122 ? -16.674 0.926 10.097 1.00 93.75 122 GLU A CA 1
ATOM 1005 C C . GLU A 1 122 ? -16.409 1.838 8.894 1.00 93.75 122 GLU A C 1
ATOM 1007 O O . GLU A 1 122 ? -16.723 3.028 8.922 1.00 93.75 122 GLU A O 1
ATOM 1012 N N . LEU A 1 123 ? -15.832 1.283 7.826 1.00 93.50 123 LEU A N 1
ATOM 1013 C CA . LEU A 1 123 ? -15.434 2.025 6.628 1.00 93.50 123 LEU A CA 1
ATOM 1014 C C . LEU A 1 123 ? -16.556 2.121 5.585 1.00 93.50 123 LEU A C 1
ATOM 1016 O O . LEU A 1 123 ? -16.523 2.978 4.705 1.00 93.50 123 LEU A O 1
ATOM 1020 N N . GLY A 1 124 ? -17.570 1.259 5.664 1.00 91.94 124 GLY A N 1
ATOM 1021 C CA . GLY A 1 124 ? -18.517 1.054 4.573 1.00 91.94 124 GLY A CA 1
ATOM 1022 C C . GLY A 1 124 ? -17.871 0.319 3.393 1.00 91.94 124 GLY A C 1
ATOM 1023 O O . GLY A 1 124 ? -16.799 -0.272 3.505 1.00 91.94 124 GLY A O 1
ATOM 1024 N N . SER A 1 125 ? -18.522 0.330 2.228 1.00 92.62 125 SER A N 1
ATOM 1025 C CA . SER A 1 125 ? -18.049 -0.402 1.038 1.00 92.62 125 SER A CA 1
ATOM 1026 C C . SER A 1 125 ? -16.933 0.326 0.275 1.00 92.62 125 SER A C 1
ATOM 1028 O O . SER A 1 125 ? -17.018 0.459 -0.943 1.00 92.62 125 SER A O 1
ATOM 1030 N N . MET A 1 126 ? -15.906 0.820 0.968 1.00 94.56 126 MET A N 1
ATOM 1031 C CA . MET A 1 126 ? -14.748 1.456 0.331 1.00 94.56 126 MET A CA 1
ATOM 1032 C C . MET A 1 126 ? -13.935 0.453 -0.494 1.00 94.56 126 MET A C 1
ATOM 1034 O O . MET A 1 126 ? -13.848 -0.726 -0.153 1.00 94.56 126 MET A O 1
ATOM 1038 N N . PHE A 1 127 ? -13.325 0.924 -1.578 1.00 94.94 127 PHE A N 1
ATOM 1039 C CA . PHE A 1 127 ? -12.510 0.105 -2.472 1.00 94.94 127 PHE A CA 1
ATOM 1040 C C . PHE A 1 127 ? -11.388 0.929 -3.118 1.00 94.94 127 PHE A C 1
ATOM 1042 O O . PHE A 1 127 ? -11.477 2.155 -3.218 1.00 94.94 127 PHE A O 1
ATOM 1049 N N . ILE A 1 128 ? -10.335 0.244 -3.568 1.00 96.88 128 ILE A N 1
ATOM 1050 C CA . ILE A 1 128 ? -9.260 0.841 -4.369 1.00 96.88 128 ILE A CA 1
ATOM 1051 C C . ILE A 1 128 ? -9.766 0.970 -5.810 1.00 96.88 128 ILE A C 1
ATOM 1053 O O . ILE A 1 128 ? -10.103 -0.029 -6.442 1.00 96.88 128 ILE A O 1
ATOM 1057 N N . GLU A 1 129 ? -9.878 2.205 -6.288 1.00 96.00 129 GLU A N 1
ATOM 1058 C CA . GLU A 1 129 ? -10.360 2.540 -7.630 1.00 96.00 129 GLU A CA 1
ATOM 1059 C C . GLU A 1 129 ? -9.225 2.517 -8.651 1.00 96.00 129 GLU A C 1
ATOM 1061 O O . GLU A 1 129 ? -9.342 1.914 -9.706 1.00 96.00 129 GLU A O 1
ATOM 1066 N N . GLN A 1 130 ? -8.120 3.181 -8.338 1.00 97.38 130 GLN A N 1
ATOM 1067 C CA . GLN A 1 130 ? -7.000 3.362 -9.254 1.00 97.38 130 GLN A CA 1
ATOM 1068 C C . GLN A 1 130 ? -5.705 3.120 -8.503 1.00 97.38 130 GLN A C 1
ATOM 1070 O O . GLN A 1 130 ? -5.604 3.392 -7.299 1.00 97.38 130 GLN A O 1
ATOM 1075 N N . ILE A 1 131 ? -4.714 2.624 -9.231 1.00 98.50 131 ILE A N 1
ATOM 1076 C CA . ILE A 1 131 ? -3.364 2.443 -8.721 1.00 98.50 131 ILE A CA 1
ATOM 1077 C C . ILE A 1 131 ? -2.422 3.254 -9.597 1.00 98.50 131 ILE A C 1
ATOM 1079 O O . ILE A 1 131 ? -2.305 2.999 -10.787 1.00 98.50 131 ILE A O 1
ATOM 1083 N N . GLN A 1 132 ? -1.742 4.220 -8.999 1.00 98.50 132 GLN A N 1
ATOM 1084 C CA . GLN A 1 132 ? -0.724 5.027 -9.645 1.00 98.50 132 GLN A CA 1
ATOM 1085 C C . GLN A 1 132 ? 0.662 4.540 -9.224 1.00 98.50 132 GLN A C 1
ATOM 1087 O O . GLN A 1 132 ? 0.925 4.330 -8.040 1.00 98.50 132 GLN A O 1
ATOM 1092 N N . VAL A 1 133 ? 1.540 4.341 -10.201 1.00 98.31 133 VAL A N 1
ATOM 1093 C CA . VAL A 1 133 ? 2.900 3.833 -10.028 1.00 98.31 133 VAL A CA 1
ATOM 1094 C C . VAL A 1 133 ? 3.868 4.857 -10.589 1.00 98.31 133 VAL A C 1
ATOM 1096 O O . VAL A 1 133 ? 3.737 5.261 -11.741 1.00 98.31 133 VAL A O 1
ATOM 1099 N N . PHE A 1 134 ? 4.849 5.251 -9.787 1.00 98.06 134 PHE A N 1
ATOM 1100 C CA . PHE A 1 134 ? 5.833 6.262 -10.162 1.00 98.06 134 PHE A CA 1
ATOM 1101 C C . PHE A 1 134 ? 7.192 5.961 -9.535 1.00 98.06 134 PHE A C 1
ATOM 1103 O O . PHE A 1 134 ? 7.296 5.222 -8.553 1.00 98.06 134 PHE A O 1
ATOM 1110 N N . GLN A 1 135 ? 8.238 6.525 -10.117 1.00 97.19 135 GLN A N 1
ATOM 1111 C CA . GLN A 1 135 ? 9.605 6.441 -9.631 1.00 97.19 135 GLN A CA 1
ATOM 1112 C C . GLN A 1 135 ? 9.772 7.285 -8.366 1.00 97.19 135 GLN A C 1
ATOM 1114 O O . GLN A 1 135 ? 9.398 8.456 -8.340 1.00 97.19 135 GLN A O 1
ATOM 1119 N N . GLY A 1 136 ? 10.326 6.703 -7.301 1.00 91.94 136 GLY A N 1
ATOM 1120 C CA . GLY A 1 136 ? 10.675 7.460 -6.103 1.00 91.94 136 GLY A CA 1
ATOM 1121 C C . GLY A 1 136 ? 11.934 8.303 -6.315 1.00 91.94 136 GLY A C 1
ATOM 1122 O O . GLY A 1 136 ? 12.909 7.820 -6.878 1.00 91.94 136 GLY A O 1
ATOM 1123 N N . GLU A 1 137 ? 11.963 9.516 -5.763 1.00 88.00 137 GLU A N 1
ATOM 1124 C CA . GLU A 1 137 ? 13.083 10.479 -5.869 1.00 88.00 137 GLU A CA 1
ATOM 1125 C C . GLU A 1 137 ? 14.350 10.080 -5.074 1.00 88.00 137 GLU A C 1
ATOM 1127 O O . GLU A 1 137 ? 15.259 10.876 -4.841 1.00 88.00 137 GLU A O 1
ATOM 1132 N N . THR A 1 138 ? 14.423 8.839 -4.592 1.00 83.81 138 THR A N 1
ATOM 1133 C CA . THR A 1 138 ? 15.602 8.337 -3.873 1.00 83.81 138 THR A CA 1
ATOM 1134 C C . THR A 1 138 ? 16.710 7.947 -4.849 1.00 83.81 138 THR A C 1
ATOM 1136 O O . THR A 1 138 ? 16.425 7.571 -5.977 1.00 83.81 138 THR A O 1
ATOM 1139 N N . LYS A 1 139 ? 17.970 7.892 -4.391 1.00 82.75 139 LYS A N 1
ATOM 1140 C CA . LYS A 1 139 ? 19.106 7.413 -5.210 1.00 82.75 139 LYS A CA 1
ATOM 1141 C C . LYS A 1 139 ? 18.909 6.021 -5.823 1.00 82.75 139 LYS A C 1
ATOM 1143 O O . LYS A 1 139 ? 19.538 5.709 -6.822 1.00 82.75 139 LYS A O 1
ATOM 1148 N N . ALA A 1 140 ? 18.114 5.170 -5.175 1.00 84.88 140 ALA A N 1
ATOM 1149 C CA . ALA A 1 140 ? 17.824 3.824 -5.656 1.00 84.88 140 ALA A CA 1
ATOM 1150 C C . ALA A 1 140 ? 16.652 3.785 -6.653 1.00 84.88 140 ALA A C 1
ATOM 1152 O O . ALA A 1 140 ? 16.357 2.714 -7.171 1.00 84.88 140 ALA A O 1
ATOM 1153 N N . GLU A 1 141 ? 15.965 4.916 -6.864 1.00 89.12 141 GLU A N 1
ATOM 1154 C CA . GLU A 1 141 ? 14.876 5.093 -7.837 1.00 89.12 141 GLU A CA 1
ATOM 1155 C C . GLU A 1 141 ? 13.768 4.034 -7.725 1.00 89.12 141 GLU A C 1
ATOM 1157 O O . GLU A 1 141 ? 13.102 3.662 -8.690 1.00 89.12 141 GLU A O 1
ATOM 1162 N N . LEU A 1 142 ? 13.569 3.522 -6.506 1.00 93.75 142 LEU A N 1
ATOM 1163 C CA . LEU A 1 142 ? 12.636 2.436 -6.254 1.00 93.75 142 LEU A CA 1
ATOM 1164 C C . LEU A 1 142 ? 11.197 2.883 -6.532 1.00 93.75 142 LEU A C 1
ATOM 1166 O O . LEU A 1 142 ? 10.830 4.015 -6.200 1.00 93.75 142 LEU A O 1
ATOM 1170 N N . PRO A 1 143 ? 10.353 1.995 -7.084 1.00 96.44 143 PRO A N 1
ATOM 1171 C CA . PRO A 1 143 ? 8.985 2.348 -7.408 1.00 96.44 143 PRO A CA 1
ATOM 1172 C C . PRO A 1 143 ? 8.165 2.635 -6.146 1.00 96.44 143 PRO A C 1
ATOM 1174 O O . PRO A 1 143 ? 8.298 1.977 -5.108 1.00 96.44 143 PRO A O 1
ATOM 1177 N N . CYS A 1 144 ? 7.258 3.591 -6.282 1.00 97.31 144 CYS A N 1
ATOM 1178 C CA . CYS A 1 144 ? 6.214 3.932 -5.334 1.00 97.31 144 CYS A CA 1
ATOM 1179 C C . CYS A 1 144 ? 4.849 3.555 -5.918 1.00 97.31 144 CYS A C 1
ATOM 1181 O O . CYS A 1 144 ? 4.648 3.567 -7.132 1.00 97.31 144 CYS A O 1
ATOM 1183 N N . ILE A 1 145 ? 3.900 3.238 -5.040 1.00 97.75 145 ILE A N 1
ATOM 1184 C CA . ILE A 1 145 ? 2.507 2.966 -5.393 1.00 97.75 145 ILE A CA 1
ATOM 1185 C C . ILE A 1 145 ? 1.605 3.899 -4.584 1.00 97.75 145 ILE A C 1
ATOM 1187 O O . ILE A 1 145 ? 1.629 3.866 -3.352 1.00 97.75 145 ILE A O 1
ATOM 1191 N N . LEU A 1 146 ? 0.763 4.674 -5.262 1.00 98.12 146 LEU A N 1
ATOM 1192 C CA . LEU A 1 146 ? -0.347 5.432 -4.687 1.00 98.12 146 LEU A CA 1
ATOM 1193 C C . LEU A 1 146 ? -1.667 4.755 -5.076 1.00 98.12 146 LEU A C 1
ATOM 1195 O O . LEU A 1 146 ? -1.954 4.536 -6.246 1.00 98.12 146 LEU A O 1
ATOM 1199 N N . MET A 1 147 ? -2.489 4.412 -4.092 1.00 98.38 147 MET A N 1
ATOM 1200 C CA . MET A 1 147 ? -3.802 3.802 -4.303 1.00 98.38 147 MET A CA 1
ATOM 1201 C C . MET A 1 147 ? -4.886 4.833 -4.016 1.00 98.38 147 MET A C 1
ATOM 1203 O O . MET A 1 147 ? -4.963 5.361 -2.905 1.00 98.38 147 MET A O 1
ATOM 1207 N N . HIS A 1 148 ? -5.749 5.080 -4.994 1.00 97.88 148 HIS A N 1
ATOM 1208 C CA . HIS A 1 148 ? -6.899 5.967 -4.864 1.00 97.88 148 HIS A CA 1
ATOM 1209 C C . HIS A 1 148 ? -8.071 5.179 -4.288 1.00 97.88 148 HIS A C 1
ATOM 1211 O O . HIS A 1 148 ? -8.480 4.164 -4.851 1.00 97.88 148 HIS A O 1
ATOM 1217 N N . VAL A 1 149 ? -8.625 5.641 -3.169 1.00 97.06 149 VAL A N 1
ATOM 1218 C CA . VAL A 1 149 ? -9.718 4.963 -2.468 1.00 97.06 149 VAL A CA 1
ATOM 1219 C C . VAL A 1 149 ? -11.016 5.731 -2.680 1.00 97.06 149 VAL A C 1
ATOM 1221 O O . VAL A 1 149 ? -11.098 6.936 -2.431 1.00 97.06 149 VAL A O 1
ATOM 1224 N N . LYS A 1 150 ? -12.054 5.019 -3.119 1.00 94.50 150 LYS A N 1
ATOM 1225 C CA . LYS A 1 150 ? -13.409 5.552 -3.270 1.00 94.50 150 LYS A CA 1
ATOM 1226 C C . LYS A 1 150 ? -14.383 4.813 -2.366 1.00 94.50 150 LYS A C 1
ATOM 1228 O O . LYS A 1 150 ? -14.188 3.654 -2.010 1.00 94.50 150 LYS A O 1
ATOM 1233 N N . GLN A 1 151 ? -15.465 5.502 -2.029 1.00 88.56 151 GLN A N 1
ATOM 1234 C CA . GLN A 1 151 ? -16.665 4.915 -1.450 1.00 88.56 151 GLN A CA 1
ATOM 1235 C C . GLN A 1 151 ? -17.788 5.060 -2.489 1.00 88.56 151 GLN A C 1
ATOM 1237 O O . GLN A 1 151 ? -17.918 6.147 -3.057 1.00 88.56 151 GLN A O 1
ATOM 1242 N N . PRO A 1 152 ? -18.590 4.015 -2.766 1.00 81.00 152 PRO A N 1
ATOM 1243 C CA . PRO A 1 152 ? -19.772 4.142 -3.605 1.00 81.00 152 PRO A CA 1
ATOM 1244 C C . PRO A 1 152 ? -20.694 5.233 -3.051 1.00 81.00 152 PRO A C 1
ATOM 1246 O O . PRO A 1 152 ? -20.960 5.272 -1.845 1.00 81.00 152 PRO A O 1
ATOM 1249 N N . LEU A 1 153 ? -21.183 6.112 -3.925 1.00 59.78 153 LEU A N 1
ATOM 1250 C CA . LEU A 1 153 ? -22.187 7.109 -3.559 1.00 59.78 153 LEU A CA 1
ATOM 1251 C C . LEU A 1 153 ? -23.459 6.381 -3.084 1.00 59.78 153 LEU A C 1
AT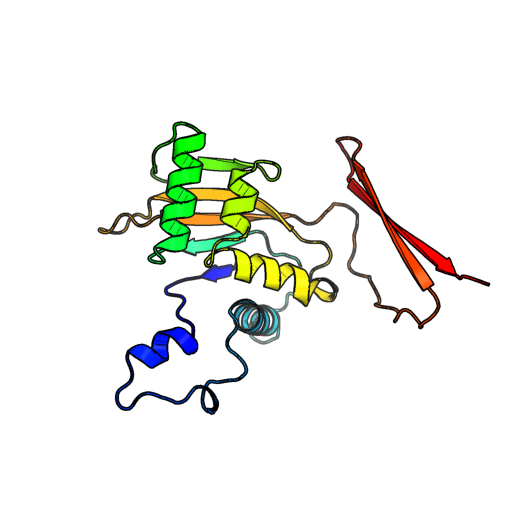OM 1253 O O . LEU A 1 153 ? -23.920 5.451 -3.739 1.00 59.78 153 LEU A O 1
ATOM 1257 N N . GLY A 1 154 ? -24.004 6.781 -1.929 1.00 54.88 154 GLY A N 1
ATOM 1258 C CA . GLY A 1 154 ? -25.288 6.274 -1.418 1.00 54.88 154 GLY A CA 1
ATOM 1259 C C . GLY A 1 154 ? -25.239 5.242 -0.282 1.00 54.88 154 GLY A C 1
ATOM 1260 O O . GLY A 1 154 ? -26.295 4.793 0.149 1.00 54.88 154 GLY A O 1
ATOM 1261 N N . GLN A 1 155 ? -24.068 4.877 0.254 1.00 48.12 155 GLN A N 1
ATOM 1262 C CA . GLN A 1 155 ? -23.982 4.035 1.461 1.00 48.12 155 GLN A CA 1
ATOM 1263 C C . GLN A 1 155 ? -23.478 4.828 2.671 1.00 48.12 155 GLN A C 1
ATOM 1265 O O . GLN A 1 155 ? -22.291 4.806 2.997 1.00 48.12 155 GLN A O 1
ATOM 1270 N N . SER A 1 156 ? -24.390 5.514 3.362 1.00 40.16 156 SER A N 1
ATOM 1271 C CA . SER A 1 156 ? -24.199 5.886 4.767 1.00 40.16 156 SER A CA 1
ATOM 1272 C C . SER A 1 156 ? -24.020 4.606 5.594 1.00 40.16 156 SER A C 1
ATOM 1274 O O . SER A 1 156 ? -24.750 3.630 5.420 1.00 40.16 156 SER A O 1
ATOM 1276 N N . ALA A 1 157 ? -22.993 4.585 6.446 1.00 43.50 157 ALA A N 1
ATOM 1277 C CA . ALA A 1 157 ? -22.583 3.420 7.222 1.00 43.50 157 ALA A CA 1
ATOM 1278 C C . ALA A 1 157 ? -23.736 2.891 8.093 1.00 43.50 157 ALA A C 1
ATOM 1280 O O . ALA A 1 157 ? -24.208 3.566 9.005 1.00 43.50 157 ALA A O 1
ATOM 1281 N N . GLY A 1 158 ? -24.194 1.677 7.788 1.00 40.69 158 GLY A N 1
ATOM 1282 C CA . GLY A 1 158 ? -25.312 1.044 8.481 1.00 40.69 158 GLY A CA 1
ATOM 1283 C C . GLY A 1 158 ? -25.524 -0.417 8.093 1.00 40.69 158 GLY A C 1
ATOM 1284 O O . GLY A 1 158 ? -26.663 -0.864 8.016 1.00 40.69 158 GLY A O 1
ATOM 1285 N N . VAL A 1 159 ? -24.462 -1.184 7.822 1.00 42.62 159 VAL A N 1
ATOM 1286 C CA . VAL A 1 159 ? -24.601 -2.634 7.605 1.00 42.62 159 VAL A CA 1
ATOM 1287 C C . VAL A 1 159 ? -24.459 -3.344 8.952 1.00 42.62 159 VAL A C 1
ATOM 1289 O O . VAL A 1 159 ? -23.362 -3.713 9.363 1.00 42.62 159 VAL A O 1
ATOM 1292 N N . LYS A 1 160 ? -25.578 -3.538 9.660 1.00 36.12 160 LYS A N 1
ATOM 1293 C CA . LYS A 1 160 ? -25.626 -4.471 10.796 1.00 36.12 160 LYS A CA 1
ATOM 1294 C C . LYS A 1 160 ? -25.501 -5.898 10.258 1.00 36.12 160 LYS A C 1
ATOM 1296 O O . LYS A 1 160 ? -26.354 -6.355 9.500 1.00 36.12 160 LYS A O 1
ATOM 1301 N N . ARG A 1 161 ? -24.444 -6.608 10.658 1.00 38.31 161 ARG A N 1
ATOM 1302 C CA . ARG A 1 161 ? -24.256 -8.037 10.372 1.00 38.31 161 ARG A CA 1
ATOM 1303 C C . ARG A 1 161 ? -25.353 -8.830 11.096 1.00 38.31 161 ARG A C 1
ATOM 1305 O O . ARG A 1 161 ? -25.377 -8.841 12.321 1.00 38.31 161 ARG A O 1
ATOM 1312 N N . ARG A 1 162 ? -26.267 -9.468 10.359 1.00 43.56 162 ARG A N 1
ATOM 1313 C CA . ARG A 1 162 ? -27.121 -10.543 10.894 1.00 43.56 162 ARG A CA 1
ATOM 1314 C C . ARG A 1 162 ? -26.494 -11.878 10.510 1.00 43.56 162 ARG A C 1
ATOM 1316 O O . ARG A 1 162 ? -26.155 -12.081 9.346 1.00 43.56 162 ARG A O 1
ATOM 1323 N N . GLU A 1 163 ? -26.281 -12.736 11.500 1.00 39.22 163 GLU A N 1
ATOM 1324 C CA . GLU A 1 163 ? -25.746 -14.085 11.319 1.00 39.22 163 GLU A CA 1
ATOM 1325 C C . GLU A 1 163 ? -26.726 -14.929 10.493 1.00 39.22 163 GLU A C 1
ATOM 1327 O O . GLU A 1 163 ? -27.931 -14.926 10.747 1.00 39.22 163 GLU A O 1
ATOM 1332 N N . ALA A 1 164 ? -26.218 -15.612 9.465 1.00 47.19 164 ALA A N 1
ATOM 1333 C CA . ALA A 1 164 ? -27.005 -16.531 8.653 1.00 47.19 164 ALA A CA 1
ATOM 1334 C C . ALA A 1 164 ? -27.101 -17.879 9.381 1.00 47.19 164 ALA A C 1
ATOM 1336 O O . ALA A 1 164 ? -26.080 -18.505 9.658 1.00 47.19 164 ALA A O 1
ATOM 1337 N N . GLY A 1 165 ? -28.325 -18.304 9.701 1.00 51.84 165 GLY A N 1
ATOM 1338 C CA . GLY A 1 165 ? -28.600 -19.633 10.245 1.00 51.84 165 GLY A CA 1
ATOM 1339 C C . GLY A 1 165 ? -28.409 -20.754 9.206 1.00 51.84 165 GLY A C 1
ATOM 1340 O O . GLY A 1 165 ? -28.314 -20.477 8.008 1.00 51.84 165 GLY A O 1
ATOM 1341 N N . PRO A 1 166 ? -28.386 -22.025 9.648 1.00 52.09 166 PRO A N 1
ATOM 1342 C CA . PRO A 1 166 ? -27.893 -23.167 8.866 1.00 52.09 166 PRO A CA 1
ATOM 1343 C C . PRO A 1 166 ? -28.699 -23.552 7.607 1.00 52.09 166 PRO A C 1
ATOM 1345 O O . PRO A 1 166 ? -28.199 -24.339 6.812 1.00 52.09 166 PRO A O 1
ATOM 1348 N N . ASN A 1 167 ? -29.888 -22.980 7.366 1.00 52.06 167 ASN A N 1
ATOM 1349 C CA . ASN A 1 167 ? -30.785 -23.377 6.262 1.00 52.06 167 ASN A CA 1
ATOM 1350 C C . ASN A 1 167 ? -30.984 -22.299 5.176 1.00 52.06 167 ASN A C 1
ATOM 1352 O O . ASN A 1 167 ? -32.021 -22.266 4.510 1.00 52.06 167 ASN A O 1
ATOM 1356 N N . MET A 1 168 ? -30.022 -21.391 4.995 1.00 51.22 168 MET A N 1
ATOM 1357 C CA . MET A 1 168 ? -30.167 -20.265 4.068 1.00 51.22 168 MET A CA 1
ATOM 1358 C C . MET A 1 168 ? -29.162 -20.348 2.917 1.00 51.22 168 MET A C 1
ATOM 1360 O O . MET A 1 168 ? -27.955 -20.227 3.118 1.00 51.22 168 MET A O 1
ATOM 1364 N N . THR A 1 169 ? -29.655 -20.516 1.689 1.00 49.00 169 THR A N 1
ATOM 1365 C CA . THR A 1 169 ? -28.821 -20.374 0.488 1.00 49.00 169 THR A CA 1
ATOM 1366 C C . THR A 1 169 ? -28.687 -18.896 0.149 1.00 49.00 169 THR A C 1
ATOM 1368 O O . THR A 1 169 ? -29.691 -18.179 0.084 1.00 49.00 169 THR A O 1
ATOM 1371 N N . SER A 1 170 ? -27.451 -18.440 -0.056 1.00 46.03 170 SER A N 1
ATOM 1372 C CA . SER A 1 170 ? -27.162 -17.066 -0.471 1.00 46.03 170 SER A CA 1
ATOM 1373 C C . SER A 1 170 ? -26.690 -17.034 -1.915 1.00 46.03 170 SER A C 1
ATOM 1375 O O . SER A 1 170 ? -25.782 -17.768 -2.298 1.00 46.03 170 SER A O 1
ATOM 1377 N N . GLU A 1 171 ? -27.308 -16.160 -2.699 1.00 43.78 171 GLU A N 1
ATOM 1378 C CA . GLU A 1 171 ? -26.915 -15.873 -4.071 1.00 43.78 171 GLU A CA 1
ATOM 1379 C C . GLU A 1 171 ? -26.517 -14.398 -4.158 1.00 43.78 171 GLU A C 1
ATOM 1381 O O . GLU A 1 171 ? -27.197 -13.517 -3.618 1.00 43.78 171 GLU A O 1
ATOM 1386 N N . VAL A 1 172 ? -25.380 -14.128 -4.799 1.00 50.75 172 VAL A N 1
ATOM 1387 C CA . VAL A 1 172 ? -24.875 -12.768 -4.996 1.00 50.75 172 VAL A CA 1
ATOM 1388 C C . VAL A 1 172 ? -24.897 -12.467 -6.480 1.00 50.75 172 VAL A C 1
ATOM 1390 O O . VAL A 1 172 ? -24.164 -13.087 -7.246 1.00 50.75 172 VAL A O 1
ATOM 1393 N N . GLN A 1 173 ? -25.703 -11.480 -6.860 1.00 52.09 173 GLN A N 1
ATOM 1394 C CA . GLN A 1 173 ? -25.776 -10.995 -8.231 1.00 52.09 173 GLN A CA 1
ATOM 1395 C C . GLN A 1 173 ? -25.180 -9.593 -8.329 1.00 52.09 173 GLN A C 1
ATOM 1397 O O . GLN A 1 173 ? -25.371 -8.738 -7.455 1.00 52.09 173 GLN A O 1
ATOM 1402 N N . TRP A 1 174 ? -24.430 -9.389 -9.408 1.00 49.94 174 TRP A N 1
ATOM 1403 C CA . TRP A 1 174 ? -23.793 -8.127 -9.749 1.00 49.94 174 TRP A CA 1
ATOM 1404 C C . TRP A 1 174 ? -24.509 -7.540 -10.954 1.00 49.94 174 TRP A C 1
ATOM 1406 O O . TRP A 1 174 ? -24.577 -8.187 -11.996 1.00 49.94 174 TRP A O 1
ATOM 1416 N N . HIS A 1 175 ? -25.031 -6.326 -10.802 1.00 46.16 175 HIS A N 1
ATOM 1417 C CA . HIS A 1 175 ? -25.603 -5.571 -11.906 1.00 46.16 175 HIS A CA 1
ATOM 1418 C C . HIS A 1 175 ? -24.821 -4.269 -12.069 1.00 46.16 175 HIS A C 1
ATOM 1420 O O . HIS A 1 175 ? -24.677 -3.513 -11.106 1.00 46.16 175 HIS A O 1
ATOM 1426 N N . ASP A 1 176 ? -24.307 -4.037 -13.272 1.00 61.78 176 ASP A N 1
ATOM 1427 C CA . ASP A 1 176 ? -23.529 -2.853 -13.633 1.00 61.78 176 ASP A CA 1
ATOM 1428 C C . ASP A 1 176 ? -24.171 -2.220 -14.873 1.00 61.78 176 ASP A C 1
ATOM 1430 O O . ASP A 1 176 ? -24.230 -2.856 -15.925 1.00 61.78 176 ASP A O 1
ATOM 1434 N N . ASP A 1 177 ? -24.727 -1.013 -14.727 1.00 62.94 177 ASP A N 1
ATOM 1435 C CA . ASP A 1 177 ? -25.325 -0.254 -15.841 1.00 62.94 177 ASP A CA 1
ATOM 1436 C C . ASP A 1 177 ? -24.386 0.829 -16.409 1.00 62.94 177 ASP A C 1
ATOM 1438 O O . ASP A 1 177 ? -24.801 1.658 -17.221 1.00 62.94 177 ASP A O 1
ATOM 1442 N N . GLY A 1 178 ? -23.121 0.852 -15.973 1.00 44.97 178 GLY A N 1
ATOM 1443 C CA . GLY A 1 178 ? -22.136 1.864 -16.357 1.00 44.97 178 GLY A CA 1
ATOM 1444 C C . GLY A 1 178 ? -22.243 3.193 -15.598 1.00 44.97 178 GLY A C 1
ATOM 1445 O O . GLY A 1 178 ? -21.348 4.029 -15.713 1.00 44.97 178 GLY A O 1
ATOM 1446 N N . LYS A 1 179 ? -23.289 3.407 -14.788 1.00 41.03 179 LYS A N 1
ATOM 1447 C CA . LYS A 1 179 ? -23.409 4.528 -13.835 1.00 41.03 179 LYS A CA 1
ATOM 1448 C C . LYS A 1 179 ? -23.544 4.059 -12.388 1.00 41.03 179 LYS A C 1
ATOM 1450 O O . LYS A 1 179 ? -23.092 4.763 -11.484 1.00 41.03 179 LYS A O 1
ATOM 1455 N N . HIS A 1 180 ? -24.122 2.883 -12.157 1.00 39.69 180 HIS A N 1
ATOM 1456 C CA . HIS A 1 180 ? -24.308 2.315 -10.825 1.00 39.69 180 HIS A CA 1
ATOM 1457 C C . HIS A 1 180 ? -23.945 0.833 -10.796 1.00 39.69 180 HIS A C 1
ATOM 1459 O O . HIS A 1 180 ? -24.344 0.061 -11.665 1.00 39.69 180 HIS A O 1
ATOM 1465 N N . ILE A 1 181 ? -23.252 0.431 -9.728 1.00 54.78 181 ILE A N 1
ATOM 1466 C CA . ILE A 1 181 ? -23.027 -0.978 -9.405 1.00 54.78 181 ILE A CA 1
ATOM 1467 C C . ILE A 1 181 ? -23.961 -1.342 -8.256 1.00 54.78 181 ILE A C 1
ATOM 1469 O O . ILE A 1 181 ? -23.789 -0.877 -7.125 1.00 54.78 181 ILE A O 1
ATOM 1473 N N . LEU A 1 182 ? -24.939 -2.197 -8.540 1.00 52.41 182 LEU A N 1
ATOM 1474 C CA . LEU A 1 182 ? -25.841 -2.761 -7.545 1.00 52.41 182 LEU A CA 1
ATOM 1475 C C . LEU A 1 182 ? -25.383 -4.179 -7.212 1.00 52.41 182 LEU A C 1
ATOM 1477 O O . LEU A 1 182 ? -25.284 -5.051 -8.076 1.00 52.41 182 LEU A O 1
ATOM 1481 N N . ARG A 1 183 ? -25.107 -4.411 -5.926 1.00 58.50 183 ARG A N 1
ATOM 1482 C CA . ARG A 1 183 ? -24.872 -5.750 -5.388 1.00 58.50 183 ARG A CA 1
ATOM 1483 C C . ARG A 1 183 ? -26.136 -6.210 -4.681 1.00 58.50 183 ARG A C 1
ATOM 1485 O O . ARG A 1 183 ? -26.440 -5.720 -3.593 1.00 58.50 183 ARG A O 1
ATOM 1492 N N . VAL A 1 184 ? -26.847 -7.156 -5.283 1.00 69.19 184 VAL A N 1
ATOM 1493 C CA . VAL A 1 184 ? -28.047 -7.748 -4.687 1.00 69.19 184 VAL A CA 1
ATOM 1494 C C . VAL A 1 184 ? -27.650 -9.042 -3.990 1.00 69.19 184 VAL A C 1
ATOM 1496 O O . VAL A 1 184 ? -27.037 -9.929 -4.585 1.00 69.19 184 VAL A O 1
ATOM 1499 N N . HIS A 1 185 ? -27.971 -9.124 -2.702 1.00 49.25 185 HIS A N 1
ATOM 1500 C CA . HIS A 1 185 ? -27.854 -10.345 -1.918 1.00 49.25 185 HIS A CA 1
ATOM 1501 C C . HIS A 1 185 ? -29.246 -10.940 -1.757 1.00 49.25 185 HIS A C 1
ATOM 1503 O O . HIS A 1 185 ? -30.065 -10.396 -1.016 1.00 49.25 185 HIS A O 1
ATOM 1509 N N . THR A 1 186 ? -29.502 -12.052 -2.437 1.00 60.84 186 THR A N 1
ATOM 1510 C CA . THR A 1 186 ? -30.761 -12.779 -2.303 1.00 60.84 186 THR A CA 1
ATOM 1511 C C . THR A 1 186 ? -30.548 -13.926 -1.332 1.00 60.84 186 THR A C 1
ATOM 1513 O O . THR A 1 186 ? -29.700 -14.792 -1.546 1.00 60.84 186 THR A O 1
ATOM 1516 N N . PHE A 1 187 ? -31.326 -13.929 -0.256 1.00 54.84 187 PHE A N 1
ATOM 1517 C CA . PHE A 1 187 ? -31.373 -15.031 0.692 1.00 54.84 187 PHE A CA 1
ATOM 1518 C C . PHE A 1 187 ? -32.675 -15.783 0.471 1.00 54.84 187 PHE A C 1
ATOM 1520 O O . PHE A 1 187 ? -33.755 -15.207 0.604 1.00 54.84 187 PHE A O 1
ATOM 1527 N N . ARG A 1 188 ? -32.573 -17.060 0.106 1.00 62.59 188 ARG A N 1
ATOM 1528 C CA . ARG A 1 188 ? -33.732 -17.950 0.025 1.00 62.59 188 ARG A CA 1
ATOM 1529 C C . ARG A 1 188 ? -33.700 -18.878 1.228 1.00 62.59 188 ARG A C 1
ATOM 1531 O O . ARG A 1 188 ? -32.684 -19.525 1.487 1.00 62.59 188 ARG A O 1
ATOM 1538 N N . ALA A 1 189 ? -34.798 -18.885 1.977 1.00 51.12 189 ALA A N 1
ATOM 1539 C CA . ALA A 1 189 ? -35.050 -19.907 2.976 1.00 51.12 189 ALA A CA 1
ATOM 1540 C C . ALA A 1 189 ? -35.554 -21.148 2.239 1.00 51.12 189 ALA A C 1
ATOM 1542 O O . ALA A 1 189 ? -36.532 -21.061 1.496 1.00 51.12 189 ALA A O 1
ATOM 1543 N N . ASN A 1 190 ? -34.875 -22.275 2.425 1.00 59.88 190 ASN A N 1
ATOM 1544 C CA . ASN A 1 190 ? -35.412 -23.556 1.992 1.00 59.88 190 ASN A CA 1
ATOM 1545 C C . ASN A 1 190 ? -36.408 -23.999 3.071 1.00 59.88 190 ASN A C 1
ATOM 1547 O O . ASN A 1 190 ? -35.997 -24.252 4.207 1.00 59.88 190 ASN A O 1
ATOM 1551 N N . LEU A 1 191 ? -37.698 -23.972 2.727 1.00 54.16 191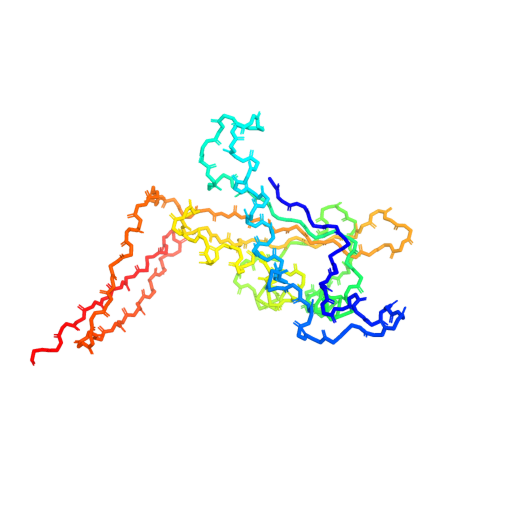 LEU A N 1
ATOM 1552 C CA . LEU A 1 191 ? -38.782 -24.559 3.519 1.00 54.16 191 LEU A CA 1
ATOM 1553 C C . LEU A 1 191 ? -38.865 -26.061 3.248 1.00 54.16 191 LEU A C 1
ATOM 1555 O O . LEU A 1 191 ? -38.715 -26.437 2.063 1.00 54.16 191 LEU A O 1
#

pLDDT: mean 84.65, std 18.22, range [36.12, 98.5]

Radius of gyration: 19.62 Å; chains: 1; bounding box: 60×40×45 Å

Organism: Phaeosphaeria nodorum (strain SN15 / ATCC MYA-4574 / FGSC 10173) (NCBI:txid321614)

Sequence (191 aa):
IIISLNRESPKWAVKDRSPPVPDSYLPKLNQFSDVAWITWAAMHKPPWSQETRLNNIKYFMSVSITNVETQQILKRALEANHWHLSEWPGHTFERMWPETKAILGSPNVQGFAYFLIQHKAELGSMFIEQIQVFQGETKAELPCILMHVKQPLGQSAGVKRREAGPNMTSEVQWHDDGKHILRVHTFRANL